Protein 3SYA (pdb70)

Structure (mmCIF, N/CA/C/O backbone):
data_3SYA
#
_entry.id   3SYA
#
_cell.length_a   85.851
_cell.length_b   85.851
_cell.length_c   177.862
_cell.angle_alpha   90.000
_cell.angle_beta   90.000
_cell.angle_gamma   90.000
#
_symmetry.space_group_name_H-M   'P 4 21 2'
#
loop_
_entity.id
_entity.type
_entity.pdbx_description
1 polymer 'G protein-activated inward rectifier potassium channel 2'
2 non-polymer 'SODIUM ION'
3 non-polymer '[(2R)-2-octanoyloxy-3-[oxidanyl-[(1R,2R,3S,4R,5R,6S)-2,3,6-tris(oxidanyl)-4,5-diphosphonooxy-cyclohexyl]oxy-phosphoryl]oxy-propyl] octanoate'
4 non-polymer 'POTASSIUM ION'
#
loop_
_atom_site.group_PDB
_atom_site.id
_atom_site.type_symbol
_atom_site.label_atom_id
_atom_site.label_alt_id
_atom_site.label_comp_id
_atom_site.label_asym_id
_atom_site.label_entity_id
_atom_site.label_seq_id
_atom_site.pdbx_PDB_ins_code
_atom_site.Cartn_x
_atom_site.Cartn_y
_atom_site.Cartn_z
_atom_site.occupancy
_atom_site.B_iso_or_equiv
_atom_site.auth_seq_id
_atom_site.auth_comp_id
_atom_site.auth_asym_id
_atom_site.auth_atom_id
_atom_site.pdbx_PDB_model_num
ATOM 1 N N . ILE A 1 6 ? 28.941 -21.217 -22.259 1.00 90.95 55 ILE A N 1
ATOM 2 C CA . ILE A 1 6 ? 28.131 -22.368 -22.791 1.00 89.19 55 ILE A CA 1
ATOM 3 C C . ILE A 1 6 ? 26.875 -21.935 -23.583 1.00 87.22 55 ILE A C 1
ATOM 4 O O . ILE A 1 6 ? 25.998 -21.199 -23.085 1.00 85.96 55 ILE A O 1
ATOM 6 N N . GLN A 1 7 ? 26.800 -22.416 -24.820 1.00 86.76 56 GLN A N 1
ATOM 7 C CA . GLN A 1 7 ? 25.709 -22.062 -25.700 1.00 84.58 56 GLN A CA 1
ATOM 8 C C . GLN A 1 7 ? 24.563 -23.038 -25.538 1.00 80.10 56 GLN A C 1
ATOM 9 O O . GLN A 1 7 ? 24.764 -24.175 -25.097 1.00 79.40 56 GLN A O 1
ATOM 15 N N . ARG A 1 8 ? 23.371 -22.577 -25.916 1.00 76.49 57 ARG A N 1
ATOM 16 C CA . ARG A 1 8 ? 22.136 -23.346 -25.807 1.00 71.74 57 ARG A CA 1
ATOM 17 C C . ARG A 1 8 ? 22.110 -24.633 -26.635 1.00 70.80 57 ARG A C 1
ATOM 18 O O . ARG A 1 8 ? 22.698 -24.719 -27.717 1.00 72.63 57 ARG A O 1
ATOM 26 N N . TYR A 1 9 ? 21.432 -25.631 -26.089 1.00 67.55 58 TYR A N 1
ATOM 27 C CA . TYR A 1 9 ? 21.281 -26.922 -26.717 1.00 66.24 58 TYR A CA 1
ATOM 28 C C . TYR A 1 9 ? 20.283 -26.867 -27.862 1.00 65.34 58 TYR A C 1
ATOM 29 O O . TYR A 1 9 ? 20.431 -27.585 -28.849 1.00 66.00 58 TYR A O 1
ATOM 38 N N . VAL A 1 10 ? 19.259 -26.025 -27.699 1.00 63.56 59 VAL A N 1
ATOM 39 C CA . VAL A 1 10 ? 18.180 -25.841 -28.676 1.00 62.47 59 VAL A CA 1
ATOM 40 C C . VAL A 1 10 ? 17.912 -24.352 -28.887 1.00 63.11 59 VAL A C 1
ATOM 41 O O . VAL A 1 10 ? 17.798 -23.587 -27.934 1.00 62.53 59 VAL A O 1
ATOM 45 N N . ARG A 1 11 ? 17.803 -23.948 -30.139 1.00 64.37 60 ARG A N 1
ATOM 46 C CA . ARG A 1 11 ? 17.504 -22.568 -30.465 1.00 65.80 60 ARG A CA 1
ATOM 47 C C . ARG A 1 11 ? 16.024 -22.255 -30.357 1.00 64.55 60 ARG A C 1
ATOM 48 O O . ARG A 1 11 ? 15.189 -23.153 -30.375 1.00 63.16 60 ARG A O 1
ATOM 56 N N . LYS A 1 12 ? 15.702 -20.969 -30.300 1.00 65.62 61 LYS A N 1
ATOM 57 C CA . LYS A 1 12 ? 14.330 -20.535 -30.078 1.00 64.95 61 LYS A CA 1
ATOM 58 C C . LYS A 1 12 ? 13.386 -20.990 -31.173 1.00 65.52 61 LYS A C 1
ATOM 59 O O . LYS A 1 12 ? 12.178 -21.050 -30.959 1.00 64.47 61 LYS A O 1
ATOM 65 N N . ASP A 1 13 ? 13.938 -21.327 -32.336 1.00 67.83 62 ASP A N 1
ATOM 66 C CA . ASP A 1 13 ? 13.126 -21.789 -33.463 1.00 68.79 62 ASP A CA 1
ATOM 67 C C . ASP A 1 13 ? 12.999 -23.295 -33.473 1.00 67.66 62 ASP A C 1
ATOM 68 O O . ASP A 1 13 ? 12.247 -23.837 -34.270 1.00 67.84 62 ASP A O 1
ATOM 73 N N . GLY A 1 14 ? 13.769 -23.965 -32.623 1.00 66.98 63 GLY A N 1
ATOM 74 C CA . GLY A 1 14 ? 13.646 -25.398 -32.473 1.00 66.56 63 GLY A CA 1
ATOM 75 C C . GLY A 1 14 ? 14.776 -26.265 -32.994 1.00 68.48 63 GLY A C 1
ATOM 76 O O . GLY A 1 14 ? 14.838 -27.454 -32.654 1.00 68.02 63 GLY A O 1
ATOM 77 N N . LYS A 1 15 ? 15.666 -25.708 -33.813 1.00 70.90 64 LYS A N 1
ATOM 78 C CA . LYS A 1 15 ? 16.796 -26.486 -34.311 1.00 73.13 64 LYS A CA 1
ATOM 79 C C . LYS A 1 15 ? 17.774 -26.722 -33.190 1.00 72.96 64 LYS A C 1
ATOM 80 O O . LYS A 1 15 ? 17.914 -25.880 -32.311 1.00 72.91 64 LYS A O 1
ATOM 86 N N . CYS A 1 16 ? 18.443 -27.870 -33.223 1.00 73.57 65 CYS A N 1
ATOM 87 C CA . CYS A 1 16 ? 19.373 -28.268 -32.171 1.00 73.41 65 CYS A CA 1
ATOM 88 C C . CYS A 1 16 ? 20.815 -28.013 -32.581 1.00 76.07 65 CYS A C 1
ATOM 89 O O . CYS A 1 16 ? 21.225 -28.351 -33.689 1.00 78.25 65 CYS A O 1
ATOM 92 N N . ASN A 1 17 ? 21.588 -27.415 -31.685 1.00 76.30 66 ASN A N 1
ATOM 93 C CA . ASN A 1 17 ? 22.982 -27.143 -31.959 1.00 78.67 66 ASN A CA 1
ATOM 94 C C . ASN A 1 17 ? 23.855 -28.357 -31.716 1.00 79.78 66 ASN A C 1
ATOM 95 O O . ASN A 1 17 ? 24.709 -28.348 -30.834 1.00 80.39 66 ASN A O 1
ATOM 100 N N . VAL A 1 18 ? 23.644 -29.403 -32.501 1.00 80.58 67 VAL A N 1
ATOM 101 C CA . VAL A 1 18 ? 24.399 -30.639 -32.323 1.00 82.50 67 VAL A CA 1
ATOM 102 C C . VAL A 1 18 ? 24.924 -31.189 -33.648 1.00 85.81 67 VAL A C 1
ATOM 103 O O . VAL A 1 18 ? 24.204 -31.265 -34.641 1.00 85.75 67 VAL A O 1
ATOM 107 N N . HIS A 1 19 ? 26.198 -31.556 -33.655 1.00 89.48 68 HIS A N 1
ATOM 108 C CA . HIS A 1 19 ? 26.783 -32.231 -34.804 1.00 93.46 68 HIS A CA 1
ATOM 109 C C . HIS A 1 19 ? 27.233 -33.652 -34.462 1.00 94.12 68 HIS A C 1
ATOM 110 O O . HIS A 1 19 ? 27.941 -33.873 -33.474 1.00 94.40 68 HIS A O 1
ATOM 117 N N . HIS A 1 20 ? 26.797 -34.604 -35.286 1.00 94.63 69 HIS A N 1
ATOM 118 C CA . HIS A 1 20 ? 27.195 -36.004 -35.175 1.00 95.96 69 HIS A CA 1
ATOM 119 C C . HIS A 1 20 ? 28.485 -36.249 -35.940 1.00 99.99 69 HIS A C 1
ATOM 120 O O . HIS A 1 20 ? 28.499 -36.204 -37.165 1.00 101.81 69 HIS A O 1
ATOM 127 N N . GLY A 1 21 ? 29.567 -36.499 -35.210 1.00 101.93 70 GLY A N 1
ATOM 128 C CA . GLY A 1 21 ? 30.876 -36.731 -35.819 1.00 106.54 70 GLY A CA 1
ATOM 129 C C . GLY A 1 21 ? 31.381 -38.150 -35.656 1.00 108.73 70 GLY A C 1
ATOM 130 O O . GLY A 1 21 ? 30.919 -38.888 -34.789 1.00 106.91 70 GLY A O 1
ATOM 131 N N . ASN A 1 22 ? 32.338 -38.524 -36.500 1.00 113.08 71 ASN A N 1
ATOM 132 C CA . ASN A 1 22 ? 32.976 -39.851 -36.464 1.00 116.18 71 ASN A CA 1
ATOM 133 C C . ASN A 1 22 ? 31.993 -41.033 -36.483 1.00 114.95 71 ASN A C 1
ATOM 134 O O . ASN A 1 22 ? 32.305 -42.116 -35.968 1.00 116.35 71 ASN A O 1
ATOM 139 N N . VAL A 1 23 ? 30.811 -40.812 -37.065 1.00 112.68 72 VAL A N 1
ATOM 140 C CA . VAL A 1 23 ? 29.883 -41.891 -37.401 1.00 112.10 72 VAL A CA 1
ATOM 141 C C . VAL A 1 23 ? 30.566 -42.800 -38.433 1.00 116.47 72 VAL A C 1
ATOM 142 O O . VAL A 1 23 ? 30.566 -42.507 -39.637 1.00 118.18 72 VAL A O 1
ATOM 146 N N . ARG A 1 24 ? 31.175 -43.885 -37.955 1.00 118.70 73 ARG A N 1
ATOM 147 C CA . ARG A 1 24 ? 31.995 -44.747 -38.814 1.00 123.06 73 ARG A CA 1
ATOM 148 C C . ARG A 1 24 ? 31.150 -45.696 -39.666 1.00 123.36 73 ARG A C 1
ATOM 149 O O . ARG A 1 24 ? 31.556 -46.070 -40.769 1.00 126.50 73 ARG A O 1
ATOM 151 N N . GLU A 1 25 ? 29.982 -46.080 -39.147 1.00 120.25 74 GLU A N 1
ATOM 152 C CA . GLU A 1 25 ? 29.037 -46.913 -39.894 1.00 120.20 74 GLU A CA 1
ATOM 153 C C . GLU A 1 25 ? 28.106 -46.048 -40.738 1.00 118.08 74 GLU A C 1
ATOM 154 O O . GLU A 1 25 ? 26.955 -45.791 -40.376 1.00 114.61 74 GLU A O 1
ATOM 160 N N . THR A 1 26 ? 28.648 -45.583 -41.861 1.00 120.50 75 THR A N 1
ATOM 161 C CA . THR A 1 26 ? 27.905 -44.806 -42.849 1.00 119.24 75 THR A CA 1
ATOM 162 C C . THR A 1 26 ? 27.219 -45.765 -43.811 1.00 120.20 75 THR A C 1
ATOM 163 O O . THR A 1 26 ? 26.362 -45.367 -44.606 1.00 119.22 75 THR A O 1
ATOM 167 N N . TYR A 1 27 ? 27.621 -47.034 -43.726 1.00 122.23 76 TYR A N 1
ATOM 168 C CA . TYR A 1 27 ? 26.938 -48.137 -44.387 1.00 122.92 76 TYR A CA 1
ATOM 169 C C . TYR A 1 27 ? 25.446 -48.119 -44.052 1.00 118.84 76 TYR A C 1
ATOM 170 O O . TYR A 1 27 ? 24.623 -48.602 -44.829 1.00 119.14 76 TYR A O 1
ATOM 172 N N . ARG A 1 28 ? 25.110 -47.530 -42.904 1.00 115.11 77 ARG A N 1
ATOM 173 C CA . ARG A 1 28 ? 23.747 -47.540 -42.378 1.00 111.20 77 ARG A CA 1
ATOM 174 C C . ARG A 1 28 ? 22.806 -46.594 -43.114 1.00 109.21 77 ARG A C 1
ATOM 175 O O . ARG A 1 28 ? 21.614 -46.889 -43.256 1.00 107.70 77 ARG A O 1
ATOM 183 N N . TYR A 1 29 ? 23.344 -45.462 -43.570 1.00 109.35 78 TYR A N 1
ATOM 184 C CA . TYR A 1 29 ? 22.564 -44.446 -44.285 1.00 107.70 78 TYR A CA 1
ATOM 185 C C . TYR A 1 29 ? 22.011 -44.950 -45.615 1.00 109.50 78 TYR A C 1
ATOM 186 O O . TYR A 1 29 ? 20.955 -44.501 -46.073 1.00 107.90 78 TYR A O 1
ATOM 195 N N . LEU A 1 30 ? 22.731 -45.884 -46.227 1.00 112.87 79 LEU A N 1
ATOM 196 C CA . LEU A 1 30 ? 22.252 -46.534 -47.436 1.00 115.02 79 LEU A CA 1
ATOM 197 C C . LEU A 1 30 ? 21.311 -47.704 -47.138 1.00 114.02 79 LEU A C 1
ATOM 198 O O . LEU A 1 30 ? 20.487 -48.050 -47.984 1.00 114.60 79 LEU A O 1
ATOM 203 N N . THR A 1 31 ? 21.422 -48.301 -45.946 1.00 112.80 80 THR A N 1
ATOM 204 C CA . THR A 1 31 ? 20.525 -49.403 -45.543 1.00 112.06 80 THR A CA 1
ATOM 205 C C . THR A 1 31 ? 19.063 -48.949 -45.416 1.00 108.64 80 THR A C 1
ATOM 206 O O . THR A 1 31 ? 18.149 -49.705 -45.757 1.00 108.91 80 THR A O 1
ATOM 210 N N . ASP A 1 32 ? 18.847 -47.732 -44.915 1.00 105.47 81 ASP A N 1
ATOM 211 C CA . ASP A 1 32 ? 17.594 -47.018 -45.183 1.00 103.03 81 ASP A CA 1
ATOM 212 C C . ASP A 1 32 ? 17.841 -45.792 -46.067 1.00 103.38 81 ASP A C 1
ATOM 213 O O . ASP A 1 32 ? 17.875 -44.649 -45.588 1.00 101.43 81 ASP A O 1
ATOM 218 N N . ILE A 1 33 ? 18.017 -46.049 -47.363 1.00 105.92 82 ILE A N 1
ATOM 219 C CA . ILE A 1 33 ? 18.215 -44.988 -48.340 1.00 106.58 82 ILE A CA 1
ATOM 220 C C . ILE A 1 33 ? 16.992 -44.067 -48.408 1.00 104.00 82 ILE A C 1
ATOM 221 O O . ILE A 1 33 ? 17.142 -42.843 -48.490 1.00 103.56 82 ILE A O 1
ATOM 226 N N . PHE A 1 34 ? 15.790 -44.649 -48.337 1.00 102.40 83 PHE A N 1
ATOM 227 C CA . PHE A 1 34 ? 14.561 -43.858 -48.387 1.00 99.58 83 PHE A CA 1
ATOM 228 C C . PHE A 1 34 ? 14.716 -42.674 -47.470 1.00 96.87 83 PHE A C 1
ATOM 229 O O . PHE A 1 34 ? 14.593 -41.529 -47.905 1.00 96.67 83 PHE A O 1
ATOM 237 N N . THR A 1 35 ? 15.048 -42.962 -46.215 1.00 95.09 84 THR A N 1
ATOM 238 C CA . THR A 1 35 ? 15.100 -41.933 -45.190 1.00 92.61 84 THR A CA 1
ATOM 239 C C . THR A 1 35 ? 16.143 -40.864 -45.498 1.00 93.50 84 THR A C 1
ATOM 240 O O . THR A 1 35 ? 15.839 -39.680 -45.375 1.00 92.05 84 THR A O 1
ATOM 244 N N . THR A 1 36 ? 17.341 -41.258 -45.931 1.00 96.14 85 THR A N 1
ATOM 245 C CA . THR A 1 36 ? 18.347 -40.248 -46.314 1.00 97.95 85 THR A CA 1
ATOM 246 C C . THR A 1 36 ? 17.867 -39.361 -47.453 1.00 99.03 85 THR A C 1
ATOM 247 O O . THR A 1 36 ? 18.112 -38.164 -47.438 1.00 98.91 85 THR A O 1
ATOM 251 N N . LEU A 1 37 ? 17.177 -39.949 -48.428 1.00 100.47 86 LEU A N 1
ATOM 252 C CA . LEU A 1 37 ? 16.670 -39.198 -49.575 1.00 102.12 86 LEU A CA 1
ATOM 253 C C . LEU A 1 37 ? 15.676 -38.114 -49.185 1.00 99.68 86 LEU A C 1
ATOM 254 O O . LEU A 1 37 ? 15.871 -36.952 -49.516 1.00 100.45 86 LEU A O 1
ATOM 259 N N . VAL A 1 38 ? 14.611 -38.495 -48.485 1.00 97.25 87 VAL A N 1
ATOM 260 C CA . VAL A 1 38 ? 13.559 -37.545 -48.107 1.00 95.18 87 VAL A CA 1
ATOM 261 C C . VAL A 1 38 ? 14.035 -36.519 -47.081 1.00 93.72 87 VAL A C 1
ATOM 262 O O . VAL A 1 38 ? 13.418 -35.466 -46.926 1.00 92.68 87 VAL A O 1
ATOM 266 N N . ASP A 1 39 ? 15.122 -36.843 -46.379 1.00 94.14 88 ASP A N 1
ATOM 267 C CA . ASP A 1 39 ? 15.754 -35.922 -45.425 1.00 93.12 88 ASP A CA 1
ATOM 268 C C . ASP A 1 39 ? 16.579 -34.857 -46.133 1.00 95.47 88 ASP A C 1
ATOM 269 O O . ASP A 1 39 ? 16.803 -33.782 -4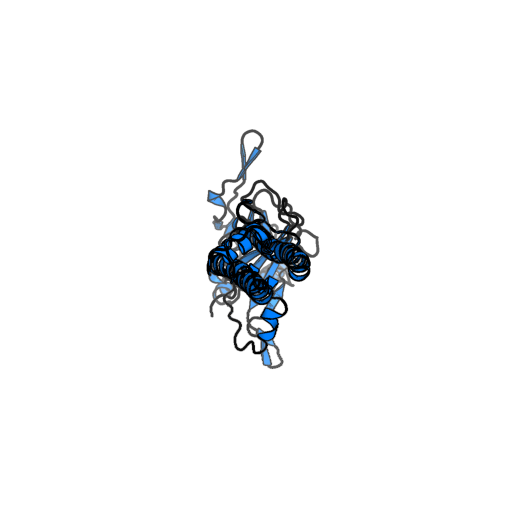5.572 1.00 94.81 88 ASP A O 1
ATOM 274 N N . LEU A 1 40 ? 17.028 -35.169 -47.354 1.00 98.51 89 LEU A N 1
ATOM 275 C CA . LEU A 1 40 ? 17.869 -34.275 -48.154 1.00 101.15 89 LEU A CA 1
ATOM 276 C C . LEU A 1 40 ? 17.160 -32.989 -48.533 1.00 101.21 89 LEU A C 1
ATOM 277 O O . LEU A 1 40 ? 15.941 -32.894 -48.478 1.00 99.27 89 LEU A O 1
ATOM 282 N N . LYS A 1 41 ? 17.948 -31.996 -48.916 1.00 103.86 90 LYS A N 1
ATOM 283 C CA . LYS A 1 41 ? 17.423 -30.752 -49.457 1.00 105.13 90 LYS A CA 1
ATOM 284 C C . LYS A 1 41 ? 16.836 -30.985 -50.862 1.00 107.65 90 LYS A C 1
ATOM 285 O O . LYS A 1 41 ? 17.366 -31.796 -51.630 1.00 109.97 90 LYS A O 1
ATOM 287 N N . TRP A 1 42 ? 15.751 -30.272 -51.184 1.00 107.37 91 TRP A N 1
ATOM 288 C CA . TRP A 1 42 ? 15.082 -30.357 -52.495 1.00 109.78 91 TRP A CA 1
ATOM 289 C C . TRP A 1 42 ? 16.030 -30.338 -53.685 1.00 114.27 91 TRP A C 1
ATOM 290 O O . TRP A 1 42 ? 15.801 -31.049 -54.669 1.00 116.40 91 TRP A O 1
ATOM 301 N N . ARG A 1 43 ? 17.084 -29.524 -53.593 1.00 116.09 92 ARG A N 1
ATOM 302 C CA . ARG A 1 43 ? 18.099 -29.436 -54.652 1.00 120.69 92 ARG A CA 1
ATOM 303 C C . ARG A 1 43 ? 18.674 -30.818 -54.953 1.00 121.90 92 ARG A C 1
ATOM 304 O O . ARG A 1 43 ? 18.794 -31.211 -56.121 1.00 125.06 92 ARG A O 1
ATOM 306 N N . PHE A 1 44 ? 18.997 -31.549 -53.884 1.00 119.42 93 PHE A N 1
ATOM 307 C CA . PHE A 1 44 ? 19.509 -32.916 -53.973 1.00 120.22 93 PHE A CA 1
ATOM 308 C C . PHE A 1 44 ? 18.450 -33.918 -54.464 1.00 119.65 93 PHE A C 1
ATOM 309 O O . PHE A 1 44 ? 18.779 -34.858 -55.197 1.00 122.21 93 PHE A O 1
ATOM 311 N N . ASN A 1 45 ? 17.190 -33.720 -54.077 1.00 116.54 94 ASN A N 1
ATOM 312 C CA . ASN A 1 45 ? 16.113 -34.568 -54.587 1.00 116.34 94 ASN A CA 1
ATOM 313 C C . ASN A 1 45 ? 15.831 -34.314 -56.069 1.00 120.03 94 ASN A C 1
ATOM 314 O O . ASN A 1 45 ? 15.768 -35.262 -56.866 1.00 122.29 94 ASN A O 1
ATOM 319 N N . LEU A 1 46 ? 15.687 -33.039 -56.437 1.00 120.80 95 LEU A N 1
ATOM 320 C CA . LEU A 1 46 ? 15.452 -32.657 -57.827 1.00 124.21 95 LEU A CA 1
ATOM 321 C C . LEU A 1 46 ? 16.584 -33.110 -58.739 1.00 128.17 95 LEU A C 1
ATOM 322 O O . LEU A 1 46 ? 16.359 -33.397 -59.914 1.00 131.37 95 LEU A O 1
ATOM 327 N N . LEU A 1 47 ? 17.799 -33.167 -58.195 1.00 128.10 96 LEU A N 1
ATOM 328 C CA . LEU A 1 47 ? 18.954 -33.658 -58.944 1.00 131.82 96 LEU A CA 1
ATOM 329 C C . LEU A 1 47 ? 18.848 -35.163 -59.141 1.00 131.76 96 LEU A C 1
ATOM 330 O O . LEU A 1 47 ? 18.781 -35.645 -60.272 1.00 134.82 96 LEU A O 1
ATOM 335 N N . ILE A 1 48 ? 18.814 -35.890 -58.027 1.00 128.20 97 ILE A N 1
ATOM 336 C CA . ILE A 1 48 ? 18.768 -37.347 -58.047 1.00 128.03 97 ILE A CA 1
ATOM 337 C C . ILE A 1 48 ? 17.632 -37.839 -58.951 1.00 128.79 97 ILE A C 1
ATOM 338 O O . ILE A 1 48 ? 17.873 -38.629 -59.869 1.00 131.93 97 ILE A O 1
ATOM 343 N N . PHE A 1 49 ? 16.420 -37.330 -58.722 1.00 126.07 98 PHE A N 1
ATOM 344 C CA . PHE A 1 49 ? 15.265 -37.650 -59.569 1.00 126.87 98 PHE A CA 1
ATOM 345 C C . PHE A 1 49 ? 15.597 -37.556 -61.069 1.00 131.73 98 PHE A C 1
ATOM 346 O O . PHE A 1 49 ? 15.314 -38.483 -61.832 1.00 133.66 98 PHE A O 1
ATOM 348 N N . VAL A 1 50 ? 16.224 -36.452 -61.472 1.00 133.87 99 VAL A N 1
ATOM 349 C CA . VAL A 1 50 ? 16.623 -36.247 -62.868 1.00 139.05 99 VAL A CA 1
ATOM 350 C C . VAL A 1 50 ? 17.667 -37.281 -63.315 1.00 142.25 99 VAL A C 1
ATOM 351 O O . VAL A 1 50 ? 17.587 -37.811 -64.429 1.00 145.73 99 VAL A O 1
ATOM 355 N N . MET A 1 51 ? 18.631 -37.567 -62.440 1.00 141.32 100 MET A N 1
ATOM 356 C CA . MET A 1 51 ? 19.703 -38.517 -62.743 1.00 144.51 100 MET A CA 1
ATOM 357 C C . MET A 1 51 ? 19.143 -39.920 -62.895 1.00 144.12 100 MET A C 1
ATOM 358 O O . MET A 1 51 ? 19.433 -40.604 -63.876 1.00 148.09 100 MET A O 1
ATOM 363 N N . VAL A 1 52 ? 18.329 -40.329 -61.924 1.00 139.52 101 VAL A N 1
ATOM 364 C CA . VAL A 1 52 ? 17.740 -41.667 -61.890 1.00 138.67 101 VAL A CA 1
ATOM 365 C C . VAL A 1 52 ? 16.912 -41.936 -63.146 1.00 141.17 101 VAL A C 1
ATOM 366 O O . VAL A 1 52 ? 16.994 -43.016 -63.738 1.00 143.59 101 VAL A O 1
ATOM 370 N N . TYR A 1 53 ? 16.134 -40.941 -63.554 1.00 140.62 102 TYR A N 1
ATOM 371 C CA . TYR A 1 53 ? 15.360 -41.045 -64.776 1.00 143.29 102 TYR A CA 1
ATOM 372 C C . TYR A 1 53 ? 16.231 -41.178 -66.016 1.00 148.52 102 TYR A C 1
ATOM 373 O O . TYR A 1 53 ? 15.970 -42.032 -66.863 1.00 151.41 102 TYR A O 1
ATOM 382 N N . THR A 1 54 ? 17.270 -40.351 -66.111 1.00 150.01 103 THR A N 1
ATOM 383 C CA . THR A 1 54 ? 18.157 -40.366 -67.281 1.00 155.38 103 THR A CA 1
ATOM 384 C C . THR A 1 54 ? 18.941 -41.667 -67.432 1.00 157.53 103 THR A C 1
ATOM 385 O O . THR A 1 54 ? 19.106 -42.155 -68.547 1.00 161.80 103 THR A O 1
ATOM 389 N N . VAL A 1 55 ? 19.405 -42.226 -66.314 1.00 154.71 104 VAL A N 1
ATOM 390 C CA . VAL A 1 55 ? 20.177 -43.476 -66.341 1.00 156.88 104 VAL A CA 1
ATOM 391 C C . VAL A 1 55 ? 19.324 -44.689 -66.703 1.00 157.15 104 VAL A C 1
ATOM 392 O O . VAL A 1 55 ? 19.821 -45.634 -67.313 1.00 160.90 104 VAL A O 1
ATOM 396 N N . THR A 1 56 ? 18.046 -44.660 -66.332 1.00 153.45 105 THR A N 1
ATOM 397 C CA . THR A 1 56 ? 17.128 -45.743 -66.683 1.00 153.73 105 THR A CA 1
ATOM 398 C C . THR A 1 56 ? 16.823 -45.725 -68.174 1.00 158.18 105 THR A C 1
ATOM 399 O O . THR A 1 56 ? 16.779 -46.778 -68.814 1.00 161.21 105 THR A O 1
ATOM 403 N N . TRP A 1 57 ? 16.632 -44.530 -68.728 1.00 158.82 106 TRP A N 1
ATOM 404 C CA . TRP A 1 57 ? 16.421 -44.393 -70.167 1.00 163.41 106 TRP A CA 1
ATOM 405 C C . TRP A 1 57 ? 17.648 -44.817 -70.966 1.00 168.36 106 TRP A C 1
ATOM 406 O O . TRP A 1 57 ? 17.514 -45.438 -72.019 1.00 172.46 106 TRP A O 1
ATOM 417 N N . LEU A 1 58 ? 18.835 -44.484 -70.457 1.00 168.13 107 LEU A N 1
ATOM 418 C CA . LEU A 1 58 ? 20.099 -44.889 -71.078 1.00 172.72 107 LEU A CA 1
ATOM 419 C C . LEU A 1 58 ? 20.296 -46.400 -70.983 1.00 173.65 107 LEU A C 1
ATOM 420 O O . LEU A 1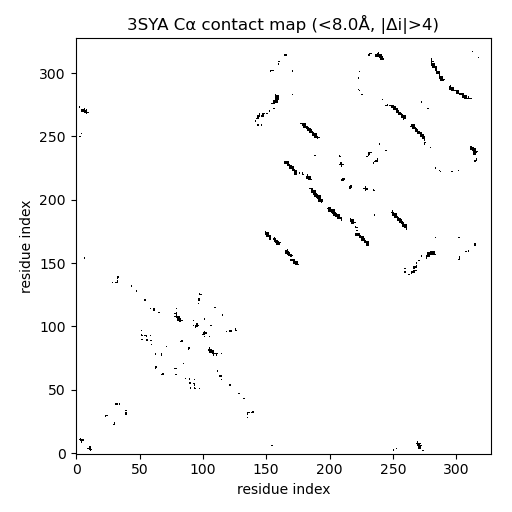 58 ? 20.434 -47.080 -72.004 1.00 178.12 107 LEU A O 1
ATOM 425 N N . PHE A 1 59 ? 20.291 -46.911 -69.749 1.00 169.34 108 PHE A N 1
ATOM 426 C CA . PHE A 1 59 ? 20.526 -48.330 -69.458 1.00 169.82 108 PHE A CA 1
ATOM 427 C C . PHE A 1 59 ? 19.571 -49.251 -70.219 1.00 171.09 108 PHE A C 1
ATOM 428 O O . PHE A 1 59 ? 19.914 -50.389 -70.525 1.00 173.92 108 PHE A O 1
ATOM 436 N N . PHE A 1 60 ? 18.380 -48.750 -70.526 1.00 168.98 109 PHE A N 1
ATOM 437 C CA . PHE A 1 60 ? 17.449 -49.477 -71.368 1.00 170.61 109 PHE A CA 1
ATOM 438 C C . PHE A 1 60 ? 17.610 -49.119 -72.834 1.00 175.69 109 PHE A C 1
ATOM 439 O O . PHE A 1 60 ? 17.385 -49.956 -73.698 1.00 179.34 109 PHE A O 1
ATOM 447 N N . GLY A 1 61 ? 18.009 -47.879 -73.106 1.00 176.12 110 GLY A N 1
ATOM 448 C CA . GLY A 1 61 ? 18.248 -47.414 -74.474 1.00 181.33 110 GLY A CA 1
ATOM 449 C C . GLY A 1 61 ? 19.392 -48.137 -75.170 1.00 186.83 110 GLY A C 1
ATOM 450 O O . GLY A 1 61 ? 19.369 -48.332 -76.394 1.00 191.80 110 GLY A O 1
ATOM 451 N N . MET A 1 62 ? 20.397 -48.533 -74.389 1.00 186.01 111 MET A N 1
ATOM 452 C CA . MET A 1 62 ? 21.515 -49.315 -74.910 1.00 190.88 111 MET A CA 1
ATOM 453 C C . MET A 1 62 ? 21.133 -50.787 -75.079 1.00 192.12 111 MET A C 1
ATOM 454 O O . MET A 1 62 ? 21.541 -51.421 -76.049 1.00 197.46 111 MET A O 1
ATOM 459 N N . ILE A 1 63 ? 20.347 -51.317 -74.138 1.00 187.30 112 ILE A N 1
ATOM 460 C CA . ILE A 1 63 ? 19.816 -52.680 -74.233 1.00 188.13 112 ILE A CA 1
ATOM 461 C C . ILE A 1 63 ? 18.892 -52.792 -75.447 1.00 191.07 112 ILE A C 1
ATOM 462 O O . ILE A 1 63 ? 18.907 -53.803 -76.144 1.00 195.12 112 ILE A O 1
ATOM 467 N N . TRP A 1 64 ? 18.104 -51.746 -75.702 1.00 189.30 113 TRP A N 1
ATOM 468 C CA . TRP A 1 64 ? 17.281 -51.676 -76.910 1.00 192.54 113 TRP A CA 1
ATOM 469 C C . TRP A 1 64 ? 18.135 -51.578 -78.165 1.00 199.27 113 TRP A C 1
ATOM 470 O O . TRP A 1 64 ? 17.710 -52.007 -79.239 1.00 203.51 113 TRP A O 1
ATOM 481 N N . TRP A 1 65 ? 19.328 -51.003 -78.033 1.00 200.59 114 TRP A N 1
ATOM 482 C CA . TRP A 1 65 ? 20.248 -50.871 -79.166 1.00 207.21 114 TRP A CA 1
ATOM 483 C C . TRP A 1 65 ? 21.093 -52.140 -79.375 1.00 211.32 114 TRP A C 1
ATOM 484 O O . TRP A 1 65 ? 21.399 -52.512 -80.513 1.00 217.16 114 TRP A O 1
ATOM 495 N N . LEU A 1 66 ? 21.445 -52.794 -78.267 1.00 208.31 115 LEU A N 1
ATOM 496 C CA . LEU A 1 66 ? 22.226 -54.036 -78.269 1.00 211.64 115 LEU A CA 1
ATOM 497 C C . LEU A 1 66 ? 21.453 -55.186 -78.920 1.00 214.08 115 LEU A C 1
ATOM 498 O O . LEU A 1 66 ? 21.982 -55.875 -79.792 1.00 219.87 115 LEU A O 1
ATOM 503 N N . ILE A 1 67 ? 20.205 -55.379 -78.491 1.00 209.83 116 ILE A N 1
ATOM 504 C CA . ILE A 1 67 ? 19.312 -56.382 -79.078 1.00 211.80 116 ILE A CA 1
ATOM 505 C C . ILE A 1 67 ? 19.034 -56.036 -80.536 1.00 216.78 116 ILE A C 1
ATOM 506 O O . ILE A 1 67 ? 18.982 -56.924 -81.389 1.00 221.71 116 ILE A O 1
ATOM 511 N N . ALA A 1 68 ? 18.872 -54.744 -80.814 1.00 215.83 117 ALA A N 1
ATOM 512 C CA . ALA A 1 68 ? 18.716 -54.248 -82.182 1.00 220.82 117 ALA A CA 1
ATOM 513 C C . ALA A 1 68 ? 19.944 -54.544 -83.044 1.00 227.58 117 ALA A C 1
ATOM 514 O O . ALA A 1 68 ? 19.827 -54.731 -84.258 1.00 232.96 117 ALA A O 1
ATOM 516 N N . TYR A 1 69 ? 21.112 -54.585 -82.405 1.00 227.47 118 TYR A N 1
ATOM 517 C CA . TYR A 1 69 ? 22.373 -54.880 -83.087 1.00 233.88 118 TYR A CA 1
ATOM 518 C C . TYR A 1 69 ? 22.608 -56.389 -83.244 1.00 237.23 118 TYR A C 1
ATOM 519 O O . TYR A 1 69 ? 23.074 -56.843 -84.293 1.00 243.64 118 TYR A O 1
ATOM 528 N N . ILE A 1 70 ? 22.271 -57.151 -82.201 1.00 233.01 119 ILE A N 1
ATOM 529 C CA . ILE A 1 70 ? 22.423 -58.613 -82.192 1.00 235.64 119 ILE A CA 1
ATOM 530 C C . ILE A 1 70 ? 21.471 -59.304 -83.183 1.00 238.87 119 ILE A C 1
ATOM 531 O O . ILE A 1 70 ? 21.863 -60.258 -83.864 1.00 244.44 119 ILE A O 1
ATOM 536 N N . ARG A 1 71 ? 20.237 -58.806 -83.272 1.00 235.62 120 ARG A N 1
ATOM 537 C CA . ARG A 1 71 ? 19.240 -59.342 -84.204 1.00 238.45 120 ARG A CA 1
ATOM 538 C C . ARG A 1 71 ? 19.588 -59.059 -85.671 1.00 245.34 120 ARG A C 1
ATOM 539 O O . ARG A 1 71 ? 19.208 -59.823 -86.564 1.00 249.84 120 ARG A O 1
ATOM 541 N N . GLY A 1 72 ? 20.314 -57.968 -85.910 1.00 246.34 121 GLY A N 1
ATOM 542 C CA . GLY A 1 72 ? 20.729 -57.583 -87.260 1.00 252.97 121 GLY A CA 1
ATOM 543 C C . GLY A 1 72 ? 19.762 -56.621 -87.925 1.00 252.55 121 GLY A C 1
ATOM 544 O O . GLY A 1 72 ? 19.538 -56.690 -89.136 1.00 257.87 121 GLY A O 1
ATOM 545 N N . ASP A 1 73 ? 19.188 -55.726 -87.123 1.00 246.40 122 ASP A N 1
ATOM 546 C CA . ASP A 1 73 ? 18.223 -54.739 -87.606 1.00 245.42 122 ASP A CA 1
ATOM 547 C C . ASP A 1 73 ? 18.929 -53.510 -88.174 1.00 248.23 122 ASP A C 1
ATOM 548 O O . ASP A 1 73 ? 18.441 -52.890 -89.122 1.00 251.11 122 ASP A O 1
ATOM 553 N N . MET A 1 74 ? 20.078 -53.172 -87.588 1.00 247.61 123 MET A N 1
ATOM 554 C CA . MET A 1 74 ? 20.886 -52.029 -88.019 1.00 250.38 123 MET A CA 1
ATOM 555 C C . MET A 1 74 ? 21.334 -52.154 -89.479 1.00 258.64 123 MET A C 1
ATOM 556 O O . MET A 1 74 ? 21.225 -51.195 -90.246 1.00 261.23 123 MET A O 1
ATOM 561 N N . ASP A 1 75 ? 21.819 -53.344 -89.844 1.00 262.85 124 ASP A N 1
ATOM 562 C CA . ASP A 1 75 ? 22.417 -53.618 -91.160 1.00 271.21 124 ASP A CA 1
ATOM 563 C C . ASP A 1 75 ? 21.569 -53.121 -92.336 1.00 274.66 124 ASP A C 1
ATOM 564 O O . ASP A 1 75 ? 22.032 -52.309 -93.139 1.00 279.09 124 ASP A O 1
ATOM 566 N N . HIS A 1 76 ? 20.336 -53.615 -92.429 1.00 272.89 125 HIS A N 1
ATOM 567 C CA . HIS A 1 76 ? 19.372 -53.139 -93.420 1.00 275.40 125 HIS A CA 1
ATOM 568 C C . HIS A 1 76 ? 18.333 -52.250 -92.737 1.00 268.86 125 HIS A C 1
ATOM 569 O O . HIS A 1 76 ? 17.647 -52.689 -91.810 1.00 263.19 125 HIS A O 1
ATOM 571 N N . ILE A 1 77 ? 18.231 -51.000 -93.183 1.00 269.90 126 ILE A N 1
ATOM 572 C CA . ILE A 1 77 ? 17.259 -50.064 -92.613 1.00 264.20 126 ILE A CA 1
ATOM 573 C C . ILE A 1 77 ? 16.152 -49.701 -93.613 1.00 266.94 126 ILE A C 1
ATOM 574 O O . ILE A 1 77 ? 15.240 -48.936 -93.285 1.00 263.06 126 ILE A O 1
ATOM 576 N N . GLU A 1 78 ? 16.230 -50.264 -94.819 1.00 273.71 127 GLU A N 1
ATOM 577 C CA . GLU A 1 78 ? 15.203 -50.054 -95.839 1.00 277.02 127 GLU A CA 1
ATOM 578 C C . GLU A 1 78 ? 15.000 -51.284 -96.736 1.00 282.40 127 GLU A C 1
ATOM 579 O O . GLU A 1 78 ? 15.463 -51.319 -97.879 1.00 289.44 127 GLU A O 1
ATOM 581 N N . ASP A 1 79 ? 14.310 -52.291 -96.203 1.00 279.17 128 ASP A N 1
ATOM 582 C CA . ASP A 1 79 ? 13.918 -53.472 -96.981 1.00 283.77 128 ASP A CA 1
ATOM 583 C C . ASP A 1 79 ? 12.503 -53.918 -96.611 1.00 279.81 128 ASP A C 1
ATOM 584 O O . ASP A 1 79 ? 12.106 -53.838 -95.442 1.00 272.83 128 ASP A O 1
ATOM 586 N N . PRO A 1 80 ? 11.743 -54.391 -97.614 1.00 284.41 129 PRO A N 1
ATOM 587 C CA . PRO A 1 80 ? 10.334 -54.778 -97.533 1.00 282.19 129 PRO A CA 1
ATOM 588 C C . PRO A 1 80 ? 10.085 -56.003 -96.647 1.00 278.49 129 PRO A C 1
ATOM 589 O O . PRO A 1 80 ? 9.259 -55.942 -95.731 1.00 272.39 129 PRO A O 1
ATOM 591 N N . SER A 1 81 ? 10.808 -57.090 -96.918 1.00 282.34 130 SER A N 1
ATOM 592 C CA . SER A 1 81 ? 10.586 -58.380 -96.259 1.00 280.25 130 SER A CA 1
ATOM 593 C C . SER A 1 81 ? 10.779 -58.370 -94.735 1.00 272.70 130 SER A C 1
ATOM 594 O O . SER A 1 81 ? 9.871 -58.749 -93.992 1.00 268.10 130 SER A O 1
ATOM 596 N N . TRP A 1 82 ? 11.954 -57.935 -94.281 1.00 271.73 131 TRP A N 1
ATOM 597 C CA . TRP A 1 82 ? 12.299 -57.960 -92.858 1.00 265.20 131 TRP A CA 1
ATOM 598 C C . TRP A 1 82 ? 11.852 -56.702 -92.135 1.00 259.31 131 TRP A C 1
ATOM 599 O O . TRP A 1 82 ? 12.053 -55.588 -92.618 1.00 260.64 131 TRP A O 1
ATOM 601 N N . THR A 1 83 ? 11.239 -56.902 -90.972 1.00 253.15 132 THR A N 1
ATOM 602 C CA . THR A 1 83 ? 10.853 -55.811 -90.088 1.00 247.13 132 THR A CA 1
ATOM 603 C C . THR A 1 83 ? 11.688 -55.876 -88.808 1.00 242.58 132 THR A C 1
ATOM 604 O O . THR A 1 83 ? 11.845 -56.956 -88.229 1.00 241.43 132 THR A O 1
ATOM 606 N N . PRO A 1 84 ? 12.237 -54.722 -88.369 1.00 240.23 133 PRO A N 1
ATOM 607 C CA . PRO A 1 84 ? 13.027 -54.649 -87.132 1.00 235.90 133 PRO A CA 1
ATOM 608 C C . PRO A 1 84 ? 12.162 -54.850 -85.884 1.00 229.36 133 PRO A C 1
ATOM 609 O O . PRO A 1 84 ? 10.935 -54.888 -85.996 1.00 228.15 133 PRO A O 1
ATOM 613 N N . CYS A 1 85 ? 12.788 -54.986 -84.713 1.00 225.59 134 CYS A N 1
ATOM 614 C CA . CYS A 1 85 ? 12.037 -55.039 -83.448 1.00 219.39 134 CYS A CA 1
ATOM 615 C C . CYS A 1 85 ? 11.265 -53.740 -83.236 1.00 215.48 134 CYS A C 1
ATOM 616 O O . CYS A 1 85 ? 10.162 -53.752 -82.695 1.00 211.68 134 CYS A O 1
ATOM 619 N N . VAL A 1 86 ? 11.855 -52.627 -83.671 1.00 216.78 135 VAL A N 1
ATOM 620 C CA . VAL A 1 86 ? 11.215 -51.318 -83.600 1.00 214.02 135 VAL A CA 1
ATOM 621 C C . VAL A 1 86 ? 11.381 -50.574 -84.922 1.00 219.29 135 VAL A C 1
ATOM 622 O O . VAL A 1 86 ? 12.505 -50.375 -85.392 1.00 222.88 135 VAL A O 1
ATOM 626 N N . THR A 1 87 ? 10.258 -50.170 -85.515 1.00 219.90 136 THR A N 1
ATOM 627 C CA . THR A 1 87 ? 10.276 -49.359 -86.732 1.00 224.73 136 THR A CA 1
ATOM 628 C C . THR A 1 87 ? 10.857 -47.985 -86.410 1.00 222.98 136 THR A C 1
ATOM 629 O O . THR A 1 87 ? 10.621 -47.440 -85.327 1.00 217.33 136 THR A O 1
ATOM 633 N N . ASN A 1 88 ? 11.622 -47.447 -87.357 1.00 228.01 137 ASN A N 1
ATOM 634 C CA . ASN A 1 88 ? 12.284 -46.148 -87.218 1.00 227.49 137 ASN A CA 1
ATOM 635 C C . ASN A 1 88 ? 13.238 -46.053 -86.019 1.00 223.23 137 ASN A C 1
ATOM 636 O O . ASN A 1 88 ? 12.905 -45.502 -84.962 1.00 217.52 137 ASN A O 1
ATOM 641 N N . LEU A 1 89 ? 14.419 -46.634 -86.207 1.00 226.27 138 LEU A N 1
ATOM 642 C CA . LEU A 1 89 ? 15.551 -46.466 -85.304 1.00 223.83 138 LEU A CA 1
ATOM 643 C C . LEU A 1 89 ? 16.777 -46.099 -86.142 1.00 229.79 138 LEU A C 1
ATOM 644 O O . LEU A 1 89 ? 17.611 -46.953 -86.456 1.00 233.36 138 LEU A O 1
ATOM 649 N N . ASN A 1 90 ? 16.873 -44.820 -86.502 1.00 231.07 139 ASN A N 1
ATOM 650 C CA . ASN A 1 90 ? 17.855 -44.350 -87.486 1.00 237.39 139 ASN A CA 1
ATOM 651 C C . ASN A 1 90 ? 19.310 -44.250 -87.011 1.00 237.92 139 ASN A C 1
ATOM 652 O O . ASN A 1 90 ? 20.221 -44.130 -87.837 1.00 243.81 139 ASN A O 1
ATOM 657 N N . GLY A 1 91 ? 19.530 -44.294 -85.697 1.00 231.96 140 GLY A N 1
ATOM 658 C CA . GLY A 1 91 ? 20.887 -44.183 -85.162 1.00 232.13 140 GLY A CA 1
ATOM 659 C C . GLY A 1 91 ? 21.033 -44.289 -83.657 1.00 225.33 140 GLY A C 1
ATOM 660 O O . GLY A 1 91 ? 20.203 -44.902 -82.982 1.00 220.69 140 GLY A O 1
ATOM 661 N N . PHE A 1 92 ? 22.098 -43.673 -83.144 1.00 224.99 141 PHE A N 1
ATOM 662 C CA . PHE A 1 92 ? 22.493 -43.778 -81.737 1.00 219.43 141 PHE A CA 1
ATOM 663 C C . PHE A 1 92 ? 21.517 -43.114 -80.758 1.00 212.60 141 PHE A C 1
ATOM 664 O O . PHE A 1 92 ? 21.521 -43.424 -79.561 1.00 207.53 141 PHE A O 1
ATOM 666 N N . VAL A 1 93 ? 20.681 -42.211 -81.267 1.00 212.70 142 VAL A N 1
ATOM 667 C CA . VAL A 1 93 ? 19.779 -41.423 -80.419 1.00 206.67 142 VAL A CA 1
ATOM 668 C C . VAL A 1 93 ? 18.324 -41.902 -80.503 1.00 204.07 142 VAL A C 1
ATOM 669 O O . VAL A 1 93 ? 17.595 -41.844 -79.514 1.00 198.33 142 VAL A O 1
ATOM 673 N N . SER A 1 94 ? 17.913 -42.383 -81.677 1.00 208.36 143 SER A N 1
ATOM 674 C CA . SER A 1 94 ? 16.540 -42.865 -81.895 1.00 206.70 143 SER A CA 1
ATOM 675 C C . SER A 1 94 ? 16.059 -43.879 -80.844 1.00 201.37 143 SER A C 1
ATOM 676 O O . SER A 1 94 ? 14.897 -43.844 -80.428 1.00 197.59 143 SER A O 1
ATOM 679 N N . ALA A 1 95 ? 16.960 -44.760 -80.409 1.00 201.19 144 ALA A N 1
ATOM 680 C CA . ALA A 1 95 ? 16.663 -45.744 -79.366 1.00 196.37 144 ALA A CA 1
ATOM 681 C C . ALA A 1 95 ? 16.353 -45.082 -78.031 1.00 189.64 144 ALA A C 1
ATOM 682 O O . ALA A 1 95 ? 15.610 -45.632 -77.221 1.00 185.46 144 ALA A O 1
ATOM 684 N N . PHE A 1 96 ? 16.929 -43.900 -77.819 1.00 188.93 145 PHE A N 1
ATOM 685 C CA . PHE A 1 96 ? 16.756 -43.130 -76.586 1.00 182.93 145 PHE A CA 1
ATOM 686 C C . PHE A 1 96 ? 15.345 -42.561 -76.484 1.00 179.91 145 PHE A C 1
ATOM 687 O O . PHE A 1 96 ? 14.751 -42.541 -75.400 1.00 174.51 145 PHE A O 1
ATOM 695 N N . LEU A 1 97 ? 14.820 -42.101 -77.621 1.00 183.51 146 LEU A N 1
ATOM 696 C CA . LEU A 1 97 ? 13.457 -41.586 -77.704 1.00 181.61 146 LEU A CA 1
ATOM 697 C C . LEU A 1 97 ? 12.445 -42.697 -77.469 1.00 179.56 146 LEU A C 1
ATOM 698 O O . LEU A 1 97 ? 11.484 -42.518 -76.716 1.00 175.26 146 LEU A O 1
ATOM 703 N N . PHE A 1 98 ? 12.679 -43.841 -78.108 1.00 182.92 147 PHE A N 1
ATOM 704 C CA . PHE A 1 98 ? 11.877 -45.036 -77.881 1.00 181.44 147 PHE A CA 1
ATOM 705 C C . PHE A 1 98 ? 11.919 -45.468 -76.406 1.00 175.97 147 PHE A C 1
ATOM 706 O O . PHE A 1 98 ? 10.884 -45.805 -75.821 1.00 172.58 147 PHE A O 1
ATOM 714 N N . SER A 1 99 ? 13.114 -45.435 -75.813 1.00 175.42 148 SER A N 1
ATOM 715 C CA . SER A 1 99 ? 13.312 -45.790 -74.406 1.00 170.61 148 SER A CA 1
ATOM 716 C C . SER A 1 99 ? 12.536 -44.860 -73.481 1.00 165.59 148 SER A C 1
ATOM 717 O O . SER A 1 99 ? 12.211 -45.225 -72.351 1.00 161.22 148 SER A O 1
ATOM 720 N N . ILE A 1 100 ? 12.246 -43.657 -73.969 1.00 166.62 149 ILE A N 1
ATOM 721 C CA . ILE A 1 100 ? 11.422 -42.702 -73.237 1.00 162.56 149 ILE A CA 1
ATOM 722 C C . ILE A 1 100 ? 9.935 -42.921 -73.544 1.00 162.04 149 ILE A C 1
ATOM 723 O O . ILE A 1 100 ? 9.114 -42.994 -72.625 1.00 157.85 149 ILE A O 1
ATOM 728 N N . GLU A 1 101 ? 9.608 -43.056 -74.829 1.00 166.54 150 GLU A N 1
ATOM 729 C CA . GLU A 1 101 ? 8.246 -43.343 -75.286 1.00 166.98 150 GLU 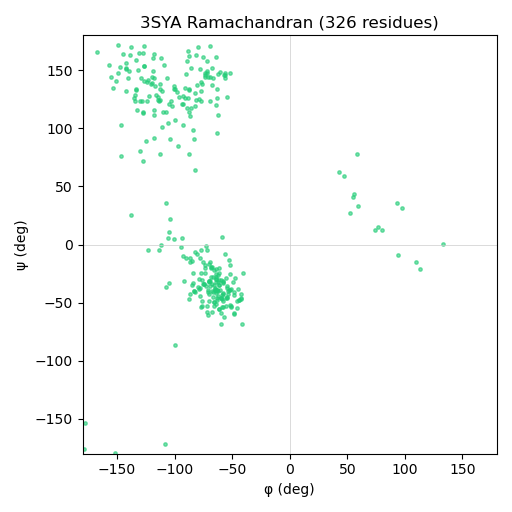A CA 1
ATOM 730 C C . GLU A 1 101 ? 7.611 -44.548 -74.585 1.00 163.97 150 GLU A C 1
ATOM 731 O O . GLU A 1 101 ? 6.396 -44.718 -74.608 1.00 163.03 150 GLU A O 1
ATOM 737 N N . THR A 1 102 ? 8.436 -45.376 -73.956 1.00 162.70 151 THR A N 1
ATOM 738 C CA . THR A 1 102 ? 7.964 -46.620 -73.362 1.00 160.75 151 THR A CA 1
ATOM 739 C C . THR A 1 102 ? 7.929 -46.597 -71.832 1.00 155.15 151 THR A C 1
ATOM 740 O O . THR A 1 102 ? 7.028 -47.175 -71.227 1.00 152.62 151 THR A O 1
ATOM 744 N N . GLU A 1 103 ? 8.907 -45.935 -71.218 1.00 153.51 152 GLU A N 1
ATOM 745 C CA . GLU A 1 103 ? 9.011 -45.878 -69.760 1.00 148.53 152 GLU A CA 1
ATOM 746 C C . GLU A 1 103 ? 8.094 -44.805 -69.162 1.00 144.89 152 GLU A C 1
ATOM 747 O O . GLU A 1 103 ? 7.473 -45.017 -68.115 1.00 140.92 152 GLU A O 1
ATOM 753 N N . THR A 1 104 ? 8.026 -43.655 -69.830 1.00 146.45 153 THR A N 1
ATOM 754 C CA . THR A 1 104 ? 7.042 -42.623 -69.511 1.00 143.94 153 THR A CA 1
ATOM 755 C C . THR A 1 104 ? 5.735 -42.985 -70.191 1.00 145.31 153 THR A C 1
ATOM 756 O O . THR A 1 104 ? 4.703 -42.347 -69.983 1.00 143.75 153 THR A O 1
ATOM 760 N N . THR A 1 105 ? 5.802 -44.028 -71.009 1.00 148.53 154 THR A N 1
ATOM 761 C CA . THR A 1 105 ? 4.652 -44.561 -71.714 1.00 150.38 154 THR A CA 1
ATOM 762 C C . THR A 1 105 ? 3.964 -43.457 -72.523 1.00 152.50 154 THR A C 1
ATOM 763 O O . THR A 1 105 ? 2.732 -43.367 -72.549 1.00 151.78 154 THR A O 1
ATOM 767 N N . ILE A 1 106 ? 4.760 -42.604 -73.165 1.00 155.33 155 ILE A N 1
ATOM 768 C CA . ILE A 1 106 ? 4.215 -41.608 -74.090 1.00 158.48 155 ILE A CA 1
ATOM 769 C C . ILE A 1 106 ? 3.987 -42.225 -75.480 1.00 164.07 155 ILE A C 1
ATOM 770 O O . ILE A 1 106 ? 2.964 -41.954 -76.115 1.00 165.76 155 ILE A O 1
ATOM 775 N N . GLY A 1 107 ? 4.922 -43.062 -75.925 1.00 166.99 156 GLY A N 1
ATOM 776 C CA . GLY A 1 107 ? 4.731 -43.951 -77.072 1.00 172.17 156 GLY A CA 1
ATOM 777 C C . GLY A 1 107 ? 4.136 -43.328 -78.313 1.00 177.02 156 GLY A C 1
ATOM 778 O O . GLY A 1 107 ? 3.087 -43.770 -78.795 1.00 178.62 156 GLY A O 1
ATOM 779 N N . TYR A 1 108 ? 4.811 -42.311 -78.842 1.00 179.78 157 TYR A N 1
ATOM 780 C CA . TYR A 1 108 ? 4.308 -41.549 -79.991 1.00 184.34 157 TYR A CA 1
ATOM 781 C C . TYR A 1 108 ? 3.902 -42.368 -81.218 1.00 189.64 157 TYR A C 1
ATOM 782 O O . TYR A 1 108 ? 3.223 -41.847 -82.097 1.00 192.95 157 TYR A O 1
ATOM 791 N N . GLY A 1 109 ? 4.274 -43.643 -81.264 1.00 190.71 158 GLY A N 1
ATOM 792 C CA . GLY A 1 109 ? 3.794 -44.530 -82.324 1.00 195.87 158 GLY A CA 1
ATOM 793 C C . GLY A 1 109 ? 4.421 -44.313 -83.693 1.00 202.65 158 GLY A C 1
ATOM 794 O O . GLY A 1 109 ? 3.929 -44.819 -84.708 1.00 206.92 158 GLY A O 1
ATOM 795 N N . TYR A 1 110 ? 5.497 -43.534 -83.718 1.00 203.84 159 TYR A N 1
ATOM 796 C CA . TYR A 1 110 ? 6.391 -43.485 -84.859 1.00 210.13 159 TYR A CA 1
ATOM 797 C C . TYR A 1 110 ? 7.375 -44.625 -84.628 1.00 210.74 159 TYR A C 1
ATOM 798 O O . TYR A 1 110 ? 7.702 -45.380 -85.543 1.00 215.51 159 TYR A O 1
ATOM 807 N N . ARG A 1 111 ? 7.819 -44.740 -83.375 1.00 206.18 160 ARG A N 1
ATOM 808 C CA . ARG A 1 111 ? 8.627 -45.857 -82.895 1.00 205.94 160 ARG A CA 1
ATOM 809 C C . ARG A 1 111 ? 7.693 -46.911 -82.308 1.00 202.97 160 ARG A C 1
ATOM 810 O O . ARG A 1 111 ? 7.188 -46.750 -81.190 1.00 197.53 160 ARG A O 1
ATOM 818 N N . VAL A 1 112 ? 7.466 -47.982 -83.067 1.00 206.84 161 VAL A N 1
ATOM 819 C CA . VAL A 1 112 ? 6.522 -49.034 -82.681 1.00 205.06 161 VAL A CA 1
ATOM 820 C C . VAL A 1 112 ? 7.204 -50.404 -82.644 1.00 206.72 161 VAL A C 1
ATOM 821 O O . VAL A 1 112 ? 8.009 -50.723 -83.529 1.00 211.77 161 VAL A O 1
ATOM 825 N N . ILE A 1 113 ? 6.866 -51.210 -81.635 1.00 202.74 162 ILE A N 1
ATOM 826 C CA . ILE A 1 113 ? 7.365 -52.588 -81.528 1.00 204.22 162 ILE A CA 1
ATOM 827 C C . ILE A 1 113 ? 6.709 -53.553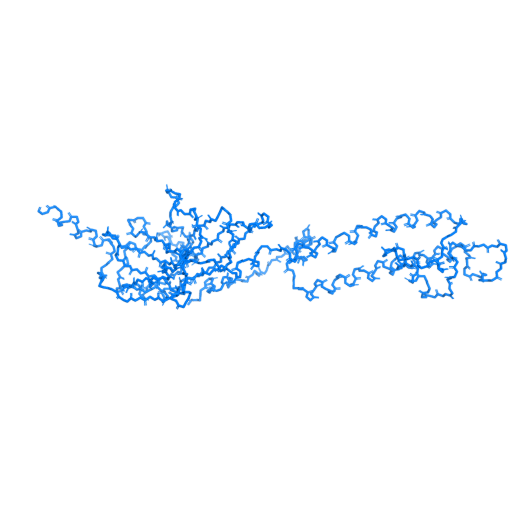 -82.544 1.00 208.97 162 ILE A C 1
ATOM 828 O O . ILE A 1 113 ? 5.545 -53.376 -82.914 1.00 209.32 162 ILE A O 1
ATOM 830 N N . THR A 1 114 ? 7.467 -54.557 -82.998 1.00 212.86 163 THR A N 1
ATOM 831 C CA . THR A 1 114 ? 6.943 -55.624 -83.876 1.00 217.36 163 THR A CA 1
ATOM 832 C C . THR A 1 114 ? 7.442 -57.033 -83.506 1.00 218.27 163 THR A C 1
ATOM 833 O O . THR A 1 114 ? 8.360 -57.191 -82.701 1.00 216.09 163 THR A O 1
ATOM 837 N N . ASP A 1 115 ? 6.845 -58.042 -84.136 1.00 221.90 164 ASP A N 1
ATOM 838 C CA . ASP A 1 115 ? 6.896 -59.438 -83.675 1.00 222.30 164 ASP A CA 1
ATOM 839 C C . ASP A 1 115 ? 8.232 -60.201 -83.789 1.00 225.64 164 ASP A C 1
ATOM 840 O O . ASP A 1 115 ? 8.404 -61.233 -83.136 1.00 224.96 164 ASP A O 1
ATOM 845 N N . LYS A 1 116 ? 9.168 -59.694 -84.591 1.00 229.45 165 LYS A N 1
ATOM 846 C CA . LYS A 1 116 ? 10.340 -60.481 -85.028 1.00 234.28 165 LYS A CA 1
ATOM 847 C C . LYS A 1 116 ? 11.256 -61.059 -83.934 1.00 231.85 165 LYS A C 1
ATOM 848 O O . LYS A 1 116 ? 11.822 -62.142 -84.119 1.00 235.55 165 LYS A O 1
ATOM 850 N N . CYS A 1 117 ? 11.405 -60.354 -82.813 1.00 225.88 166 CYS A N 1
ATOM 851 C CA . CYS A 1 117 ? 12.299 -60.818 -81.748 1.00 223.58 166 CYS A CA 1
ATOM 852 C C . CYS A 1 117 ? 11.593 -61.238 -80.450 1.00 217.84 166 CYS A C 1
ATOM 853 O O . CYS A 1 117 ? 10.839 -60.452 -79.866 1.00 212.94 166 CYS A O 1
ATOM 856 N N . PRO A 1 118 ? 11.837 -62.487 -79.998 1.00 218.63 167 PRO A N 1
ATOM 857 C CA . PRO A 1 118 ? 11.384 -62.898 -78.666 1.00 213.30 167 PRO A CA 1
ATOM 858 C C . PRO A 1 118 ? 12.040 -62.035 -77.596 1.00 208.12 167 PRO A C 1
ATOM 859 O O . PRO A 1 118 ? 11.404 -61.711 -76.595 1.00 202.85 167 PRO A O 1
ATOM 863 N N . GLU A 1 119 ? 13.295 -61.654 -77.840 1.00 209.91 168 GLU A N 1
ATOM 864 C CA . GLU A 1 119 ? 14.096 -60.850 -76.913 1.00 205.78 168 GLU A CA 1
ATOM 865 C C . GLU A 1 119 ? 13.509 -59.464 -76.641 1.00 200.97 168 GLU A C 1
ATOM 866 O O . GLU A 1 119 ? 13.753 -58.875 -75.583 1.00 196.24 168 GLU A O 1
ATOM 868 N N . GLY A 1 120 ? 12.739 -58.950 -77.598 1.00 202.20 169 GLY A N 1
ATOM 869 C CA . GLY A 1 120 ? 12.140 -57.624 -77.481 1.00 198.17 169 GLY A CA 1
ATOM 870 C C . GLY A 1 120 ? 10.947 -57.562 -76.546 1.00 192.44 169 GLY A C 1
ATOM 871 O O . GLY A 1 120 ? 10.871 -56.677 -75.687 1.00 187.57 169 GLY A O 1
ATOM 872 N N . ILE A 1 121 ? 10.020 -58.503 -76.722 1.00 193.10 170 ILE A N 1
ATOM 873 C CA . ILE A 1 121 ? 8.770 -58.534 -75.965 1.00 188.51 170 ILE A CA 1
ATOM 874 C C . ILE A 1 121 ? 9.001 -58.603 -74.452 1.00 183.25 170 ILE A C 1
ATOM 875 O O . ILE A 1 121 ? 8.405 -57.829 -73.688 1.00 178.55 170 ILE A O 1
ATOM 877 N N . ILE A 1 122 ? 9.875 -59.515 -74.028 1.00 184.14 171 ILE A N 1
ATOM 878 C CA . ILE A 1 122 ? 10.193 -59.681 -72.605 1.00 179.58 171 ILE A CA 1
ATOM 879 C C . ILE A 1 122 ? 10.958 -58.488 -72.008 1.00 176.09 171 ILE A C 1
ATOM 880 O O . ILE A 1 122 ? 10.957 -58.293 -70.789 1.00 171.64 171 ILE A O 1
ATOM 885 N N . LEU A 1 123 ? 11.577 -57.680 -72.872 1.00 178.11 172 LEU A N 1
ATOM 886 C CA . LEU A 1 123 ? 12.258 -56.450 -72.450 1.00 175.05 172 LEU A CA 1
ATOM 887 C C . LEU A 1 123 ? 11.261 -55.325 -72.170 1.00 170.67 172 LEU A C 1
ATOM 888 O O . LEU A 1 123 ? 11.282 -54.725 -71.093 1.00 166.01 172 LEU A O 1
ATOM 893 N N . LEU A 1 124 ? 10.398 -55.047 -73.148 1.00 172.23 173 LEU A N 1
ATOM 894 C CA . LEU A 1 124 ? 9.315 -54.078 -72.997 1.00 168.63 173 LEU A CA 1
ATOM 895 C C . LEU A 1 124 ? 8.572 -54.360 -71.703 1.00 163.45 173 LEU A C 1
ATOM 896 O O . LEU A 1 124 ? 8.242 -53.445 -70.953 1.00 159.11 173 LEU A O 1
ATOM 901 N N . LEU A 1 125 ? 8.324 -55.644 -71.460 1.00 164.07 174 LEU A N 1
ATOM 902 C CA . LEU A 1 125 ? 7.722 -56.114 -70.224 1.00 159.94 174 LEU A CA 1
ATOM 903 C C . LEU A 1 125 ? 8.585 -55.734 -69.023 1.00 156.22 174 LEU A C 1
ATOM 904 O O . LEU A 1 125 ? 8.121 -55.021 -68.132 1.00 151.84 174 LEU A O 1
ATOM 906 N N . ILE A 1 126 ? 9.840 -56.190 -69.017 1.00 158.20 175 ILE A N 1
ATOM 907 C CA . ILE A 1 126 ? 10.783 -55.882 -67.933 1.00 155.29 175 ILE A CA 1
ATOM 908 C C . ILE A 1 126 ? 10.890 -54.374 -67.689 1.00 152.29 175 ILE A C 1
ATOM 909 O O . ILE A 1 126 ? 10.889 -53.923 -66.536 1.00 147.92 175 ILE A O 1
ATOM 914 N N . GLN A 1 127 ? 10.958 -53.602 -68.772 1.00 154.67 176 GLN A N 1
ATOM 915 C CA . GLN A 1 127 ? 11.010 -52.154 -68.665 1.00 152.45 176 GLN A CA 1
ATOM 916 C C . GLN A 1 127 ? 9.772 -51.639 -67.945 1.00 148.16 176 GLN A C 1
ATOM 917 O O . GLN A 1 127 ? 9.871 -51.176 -66.814 1.00 144.12 176 GLN A O 1
ATOM 923 N N . SER A 1 128 ? 8.612 -51.759 -68.589 1.00 149.32 177 SER A N 1
ATOM 924 C CA . SER A 1 128 ? 7.336 -51.305 -68.023 1.00 145.89 177 SER A CA 1
ATOM 925 C C . SER A 1 128 ? 7.191 -51.666 -66.555 1.00 141.56 177 SER A C 1
ATOM 926 O O . SER A 1 128 ? 6.794 -50.827 -65.749 1.00 137.80 177 SER A O 1
ATOM 929 N N . VAL A 1 129 ? 7.521 -52.911 -66.216 1.00 142.53 178 VAL A N 1
ATOM 930 C CA . VAL A 1 129 ? 7.497 -53.370 -64.828 1.00 139.18 178 VAL A CA 1
ATOM 931 C C . VAL A 1 129 ? 8.433 -52.535 -63.960 1.00 136.57 178 VAL A C 1
ATOM 932 O O . VAL A 1 129 ? 8.006 -51.981 -62.950 1.00 132.59 178 VAL A O 1
ATOM 936 N N . LEU A 1 130 ? 9.699 -52.436 -64.362 1.00 139.20 179 LEU A N 1
ATOM 937 C CA . LEU A 1 130 ? 10.683 -51.634 -63.622 1.00 137.22 179 LEU A CA 1
ATOM 938 C C . LEU A 1 130 ? 10.463 -50.131 -63.804 1.00 135.63 179 LEU A C 1
ATOM 939 O O . LEU A 1 130 ? 10.853 -49.338 -62.945 1.00 132.53 179 LEU A O 1
ATOM 944 N N . GLY A 1 131 ? 9.831 -49.758 -64.920 1.00 137.82 180 GLY A N 1
ATOM 945 C CA . GLY A 1 131 ? 9.414 -48.380 -65.191 1.00 136.76 180 GLY A CA 1
ATOM 946 C C . GLY A 1 131 ? 8.367 -47.894 -64.203 1.00 132.37 180 GLY A C 1
ATOM 947 O O . GLY A 1 131 ? 8.281 -46.696 -63.912 1.00 130.42 180 GLY A O 1
ATOM 948 N N . SER A 1 132 ? 7.568 -48.825 -63.688 1.00 130.98 181 SER A N 1
ATOM 949 C CA . SER A 1 132 ? 6.623 -48.520 -62.618 1.00 126.76 181 SER A CA 1
ATOM 950 C C . SER A 1 132 ? 7.323 -48.426 -61.278 1.00 123.22 181 SER A C 1
ATOM 951 O O . SER A 1 132 ? 6.968 -47.585 -60.466 1.00 120.02 181 SER A O 1
ATOM 954 N N . ILE A 1 133 ? 8.315 -49.284 -61.054 1.00 124.22 182 ILE A N 1
ATOM 955 C CA . ILE A 1 133 ? 9.041 -49.323 -59.777 1.00 121.43 182 ILE A CA 1
ATOM 956 C C . ILE A 1 133 ? 9.925 -48.089 -59.571 1.00 120.33 182 ILE A C 1
ATOM 957 O O . ILE A 1 133 ? 10.120 -47.651 -58.440 1.00 116.96 182 ILE A O 1
ATOM 962 N N . VAL A 1 134 ? 10.456 -47.530 -60.656 1.00 123.38 183 VAL A N 1
ATOM 963 C CA . VAL A 1 134 ? 11.242 -46.296 -60.561 1.00 122.87 183 VAL A CA 1
ATOM 964 C C . VAL A 1 134 ? 10.332 -45.077 -60.372 1.00 120.54 183 VAL A C 1
ATOM 965 O O . VAL A 1 134 ? 10.523 -44.293 -59.439 1.00 117.55 183 VAL A O 1
ATOM 969 N N . ASN A 1 135 ? 9.345 -44.938 -61.257 1.00 122.10 184 ASN A N 1
ATOM 970 C CA . ASN A 1 135 ? 8.357 -43.867 -61.179 1.00 120.36 184 ASN A CA 1
ATOM 971 C C . ASN A 1 135 ? 7.645 -43.814 -59.822 1.00 115.71 184 ASN A C 1
ATOM 972 O O . ASN A 1 135 ? 7.509 -42.741 -59.235 1.00 113.54 184 ASN A O 1
ATOM 977 N N . ALA A 1 136 ? 7.203 -44.963 -59.321 1.00 114.44 185 ALA A N 1
ATOM 978 C CA . ALA A 1 136 ? 6.586 -45.012 -58.004 1.00 110.31 185 ALA A CA 1
ATOM 979 C C . ALA A 1 136 ? 7.549 -44.452 -56.963 1.00 107.70 185 ALA A C 1
ATOM 980 O O . ALA A 1 136 ? 7.274 -43.430 -56.350 1.00 105.35 185 ALA A O 1
ATOM 982 N N . PHE A 1 137 ? 8.693 -45.102 -56.799 1.00 108.48 186 PHE A N 1
ATOM 983 C CA . PHE A 1 137 ? 9.693 -44.686 -55.828 1.00 106.64 186 PHE A CA 1
ATOM 984 C C . PHE A 1 137 ? 9.916 -43.171 -55.779 1.00 105.33 186 PHE A C 1
ATOM 985 O O . PHE A 1 137 ? 10.039 -42.597 -54.696 1.00 102.54 186 PHE A O 1
ATOM 993 N N . MET A 1 138 ? 9.980 -42.530 -56.944 1.00 107.56 187 MET A N 1
ATOM 994 C CA . MET A 1 138 ? 10.289 -41.098 -57.005 1.00 106.86 187 MET A CA 1
ATOM 995 C C . MET A 1 138 ? 9.081 -40.253 -56.652 1.00 103.83 187 MET A C 1
ATOM 996 O O . MET A 1 138 ? 9.204 -39.300 -55.892 1.00 101.77 187 MET A O 1
ATOM 1001 N N . VAL A 1 139 ? 7.921 -40.603 -57.200 1.00 103.58 188 VAL A N 1
ATOM 1002 C CA . VAL A 1 139 ? 6.662 -40.006 -56.767 1.00 100.73 188 VAL A CA 1
ATOM 1003 C C . VAL A 1 139 ? 6.477 -40.189 -55.258 1.00 96.53 188 VAL A C 1
ATOM 1004 O O . VAL A 1 139 ? 6.249 -39.219 -54.532 1.00 94.44 188 VAL A O 1
ATOM 1008 N N . GLY A 1 140 ? 6.592 -41.430 -54.792 1.00 95.37 189 GLY A N 1
ATOM 1009 C CA . GLY A 1 140 ? 6.462 -41.727 -53.377 1.00 91.38 189 GLY A CA 1
ATOM 1010 C C . GLY A 1 140 ? 7.367 -40.808 -52.595 1.00 89.10 189 GLY A C 1
ATOM 1011 O O . GLY A 1 140 ? 6.936 -40.087 -51.700 1.00 86.45 189 GLY A O 1
ATOM 1012 N N . CYS A 1 141 ? 8.628 -40.808 -52.979 1.00 90.38 190 CYS A N 1
ATOM 1013 C CA . CYS A 1 141 ? 9.615 -39.981 -52.339 1.00 89.17 190 CYS A CA 1
ATOM 1014 C C . CYS A 1 141 ? 9.208 -38.511 -52.333 1.00 87.67 190 CYS A C 1
ATOM 1015 O O . CYS A 1 141 ? 9.461 -37.797 -51.363 1.00 85.02 190 CYS A O 1
ATOM 1018 N N . MET A 1 142 ? 8.573 -38.066 -53.416 1.00 89.25 191 MET A N 1
ATOM 1019 C CA . MET A 1 142 ? 8.160 -36.670 -53.545 1.00 88.67 191 MET A CA 1
ATOM 1020 C C . MET A 1 142 ? 6.984 -36.355 -52.625 1.00 85.45 191 MET A C 1
ATOM 1021 O O . MET A 1 142 ? 7.049 -35.419 -51.830 1.00 83.47 191 MET A O 1
ATOM 1023 N N . PHE A 1 143 ? 5.925 -37.147 -52.714 1.00 84.97 192 PHE A N 1
ATOM 1024 C CA . PHE A 1 143 ? 4.752 -36.936 -51.878 1.00 82.80 192 PHE A CA 1
ATOM 1025 C C . PHE A 1 143 ? 5.111 -36.812 -50.394 1.00 79.58 192 PHE A C 1
ATOM 1026 O O . PHE A 1 143 ? 4.724 -35.847 -49.736 1.00 78.16 192 PHE A O 1
ATOM 1034 N N . VAL A 1 144 ? 5.847 -37.794 -49.878 1.00 78.65 193 VAL A N 1
ATOM 1035 C CA . VAL A 1 144 ? 6.328 -37.784 -48.498 1.00 75.65 193 VAL A CA 1
ATOM 1036 C C . VAL A 1 144 ? 6.978 -36.454 -48.160 1.00 75.30 193 VAL A C 1
ATOM 1037 O O . VAL A 1 144 ? 6.532 -35.743 -47.272 1.00 73.28 193 VAL A O 1
ATOM 1041 N N . LYS A 1 145 ? 8.019 -36.119 -48.905 1.00 78.00 194 LYS A N 1
ATOM 1042 C CA . LYS A 1 145 ? 8.772 -34.897 -48.693 1.00 78.73 194 LYS A CA 1
ATOM 1043 C C . LYS A 1 145 ? 7.898 -33.646 -48.798 1.00 78.78 194 LYS A C 1
ATOM 1044 O O . LYS A 1 145 ? 8.155 -32.655 -48.122 1.00 77.78 194 LYS A O 1
ATOM 1050 N N . ILE A 1 146 ? 6.878 -33.698 -49.650 1.00 80.47 195 ILE A N 1
ATOM 1051 C CA . ILE A 1 146 ? 5.933 -32.603 -49.793 1.00 81.00 195 ILE A CA 1
ATOM 1052 C C . ILE A 1 146 ? 4.986 -32.566 -48.605 1.00 78.60 195 ILE A C 1
ATOM 1053 O O . ILE A 1 146 ? 4.577 -31.493 -48.164 1.00 78.30 195 ILE A O 1
ATOM 1058 N N . SER A 1 147 ? 4.656 -33.738 -48.073 1.00 77.61 196 SER A N 1
ATOM 1059 C CA . SER A 1 147 ? 3.594 -33.847 -47.080 1.00 75.72 196 SER A CA 1
ATOM 1060 C C . SER A 1 147 ? 4.073 -34.050 -45.650 1.00 73.44 196 SER A C 1
ATOM 1061 O O . SER A 1 147 ? 3.265 -34.352 -44.780 1.00 71.97 196 SER A O 1
ATOM 1064 N N . GLN A 1 148 ? 5.371 -33.892 -45.403 1.00 73.77 197 GLN A N 1
ATOM 1065 C CA . GLN A 1 148 ? 5.936 -34.179 -44.080 1.00 71.90 197 GLN A CA 1
ATOM 1066 C C . GLN A 1 148 ? 5.476 -33.208 -42.982 1.00 70.08 197 GLN A C 1
ATOM 1067 O O . GLN A 1 148 ? 5.392 -32.008 -43.209 1.00 70.42 197 GLN A O 1
ATOM 1073 N N . PRO A 1 149 ? 5.147 -33.739 -41.792 1.00 68.53 198 PRO A N 1
ATOM 1074 C CA . PRO A 1 149 ? 4.545 -32.959 -40.706 1.00 67.13 198 PRO A CA 1
ATOM 1075 C C . PRO A 1 149 ? 5.397 -31.837 -40.123 1.00 67.17 198 PRO A C 1
ATOM 1076 O O . PRO A 1 149 ? 4.865 -30.773 -39.823 1.00 67.00 198 PRO A O 1
ATOM 1080 N N . LYS A 1 150 ? 6.696 -32.066 -39.961 1.00 68.07 199 LYS A N 1
ATOM 1081 C CA . LYS A 1 150 ? 7.604 -31.058 -39.398 1.00 68.42 199 LYS A CA 1
ATOM 1082 C C . LYS A 1 150 ? 7.326 -29.643 -39.910 1.00 69.55 199 LYS A C 1
ATOM 1083 O O . LYS A 1 150 ? 7.667 -28.652 -39.253 1.00 69.52 199 LYS A O 1
ATOM 1089 N N . LYS A 1 151 ? 6.719 -29.555 -41.088 1.00 70.93 200 LYS A N 1
ATOM 1090 C CA . LYS A 1 151 ? 6.342 -28.282 -41.653 1.00 72.21 200 LYS A CA 1
ATOM 1091 C C . LYS A 1 151 ? 5.250 -27.624 -40.828 1.00 70.34 200 LYS A C 1
ATOM 1092 O O . LYS A 1 151 ? 5.304 -26.430 -40.599 1.00 70.95 200 LYS A O 1
ATOM 1098 N N . ARG A 1 152 ? 4.270 -28.395 -40.368 1.00 68.45 201 ARG A N 1
ATOM 1099 C CA . ARG A 1 152 ? 3.218 -27.853 -39.489 1.00 66.89 201 ARG A CA 1
ATOM 1100 C C . ARG A 1 152 ? 3.799 -27.095 -38.286 1.00 65.91 201 ARG A C 1
ATOM 1101 O O . ARG A 1 152 ? 3.291 -26.053 -37.884 1.00 65.92 201 ARG A O 1
ATOM 1109 N N . ALA A 1 153 ? 4.879 -27.623 -37.729 1.00 65.51 202 ALA A N 1
ATOM 1110 C CA . ALA A 1 153 ? 5.590 -26.967 -36.643 1.00 64.89 202 ALA A CA 1
ATOM 1111 C C . ALA A 1 153 ? 5.845 -25.496 -36.938 1.00 66.20 202 ALA A C 1
ATOM 1112 O O . ALA A 1 153 ? 5.936 -24.687 -36.010 1.00 66.02 202 ALA A O 1
ATOM 1114 N N . GLU A 1 154 ? 5.969 -25.165 -38.223 1.00 67.91 203 GLU A N 1
ATOM 1115 C CA . GLU A 1 154 ? 6.186 -23.798 -38.661 1.00 69.64 203 GLU A CA 1
ATOM 1116 C C . GLU A 1 154 ? 5.081 -22.877 -38.183 1.00 68.66 203 GLU A C 1
ATOM 1117 O O . GLU A 1 154 ? 5.331 -21.706 -37.940 1.00 69.83 203 GLU A O 1
ATOM 1123 N N . THR A 1 155 ? 3.864 -23.394 -38.054 1.00 66.65 204 THR A N 1
ATOM 1124 C CA . THR A 1 155 ? 2.749 -22.582 -37.575 1.00 65.51 204 THR A CA 1
ATOM 1125 C C . THR A 1 155 ? 2.363 -22.884 -36.122 1.00 62.60 204 THR A C 1
ATOM 1126 O O . THR A 1 155 ? 1.245 -22.607 -35.680 1.00 62.39 204 THR A O 1
ATOM 1130 N N . LEU A 1 156 ? 3.299 -23.456 -35.379 1.00 60.15 205 LEU A N 1
ATOM 1131 C CA . LEU A 1 156 ? 3.115 -23.639 -33.951 1.00 57.44 205 LEU A CA 1
ATOM 1132 C C . LEU A 1 156 ? 4.109 -22.773 -33.221 1.00 57.30 205 LEU A C 1
ATOM 1133 O O . LEU A 1 156 ? 5.318 -22.866 -33.447 1.00 57.87 205 LEU A O 1
ATOM 1138 N N . VAL A 1 157 ? 3.604 -21.906 -32.359 1.00 56.90 206 VAL A N 1
ATOM 1139 C CA . VAL A 1 157 ? 4.468 -20.904 -31.771 1.00 57.32 206 VAL A CA 1
ATOM 1140 C C . VAL A 1 157 ? 4.570 -20.990 -30.257 1.00 55.99 206 VAL A C 1
ATOM 1141 O O . VAL A 1 157 ? 3.628 -21.414 -29.581 1.00 55.22 206 VAL A O 1
ATOM 1145 N N . PHE A 1 158 ? 5.740 -20.589 -29.760 1.00 55.85 207 PHE A N 1
ATOM 1146 C CA . PHE A 1 158 ? 6.052 -20.554 -28.347 1.00 54.63 207 PHE A CA 1
ATOM 1147 C C . PHE A 1 158 ? 6.380 -19.135 -27.948 1.00 55.66 207 PHE A C 1
ATOM 1148 O O . PHE A 1 158 ? 7.095 -18.438 -28.667 1.00 57.35 207 PHE A O 1
ATOM 1156 N N . SER A 1 159 ? 5.885 -18.721 -26.788 1.00 54.94 208 SER A N 1
ATOM 1157 C CA . SER A 1 159 ? 6.168 -17.400 -26.281 1.00 55.90 208 SER A CA 1
ATOM 1158 C C . SER A 1 159 ? 7.662 -17.249 -26.189 1.00 56.51 208 SER A C 1
ATOM 1159 O O . SER A 1 159 ? 8.385 -18.202 -25.892 1.00 55.92 208 SER A O 1
ATOM 1162 N N . THR A 1 160 ? 8.112 -16.034 -26.436 1.00 58.31 209 THR A N 1
ATOM 1163 C CA . THR A 1 160 ? 9.519 -15.695 -26.478 1.00 58.83 209 THR A CA 1
ATOM 1164 C C . THR A 1 160 ? 10.241 -15.789 -25.103 1.00 57.95 209 THR A C 1
ATOM 1165 O O . THR A 1 160 ? 11.421 -16.149 -25.040 1.00 57.95 209 THR A O 1
ATOM 1169 N N . HIS A 1 161 ? 9.531 -15.468 -24.016 1.00 57.02 210 HIS A N 1
ATOM 1170 C CA . HIS A 1 161 ? 10.053 -15.647 -22.661 1.00 55.45 210 HIS A CA 1
ATOM 1171 C C . HIS A 1 161 ? 9.226 -16.626 -21.830 1.00 53.18 210 HIS A C 1
ATOM 1172 O O . HIS A 1 161 ? 8.118 -16.989 -22.202 1.00 52.82 210 HIS A O 1
ATOM 1179 N N . ALA A 1 162 ? 9.794 -17.088 -20.727 1.00 51.89 211 ALA A N 1
ATOM 1180 C CA . ALA A 1 162 ? 9.033 -17.767 -19.704 1.00 50.15 211 ALA A CA 1
ATOM 1181 C C . ALA A 1 162 ? 8.945 -16.838 -18.492 1.00 50.82 211 ALA A C 1
ATOM 1182 O O . ALA A 1 162 ? 9.803 -15.973 -18.302 1.00 52.31 211 ALA A O 1
ATOM 1184 N N . VAL A 1 163 ? 7.915 -16.989 -17.673 1.00 49.70 212 VAL A N 1
ATOM 1185 C CA . VAL A 1 163 ? 7.788 -16.119 -16.515 1.00 50.19 212 VAL A CA 1
ATOM 1186 C C . VAL A 1 163 ? 7.626 -16.899 -15.222 1.00 49.60 212 VAL A C 1
ATOM 1187 O O . VAL A 1 163 ? 7.149 -18.038 -15.230 1.00 48.99 212 VAL A O 1
ATOM 1191 N N . ILE A 1 164 ? 8.026 -16.297 -14.110 1.00 50.16 213 ILE A N 1
ATOM 1192 C CA . ILE A 1 164 ? 7.832 -16.906 -12.805 1.00 49.72 213 ILE A CA 1
ATOM 1193 C C . ILE A 1 164 ? 7.056 -15.906 -11.972 1.00 51.25 213 ILE A C 1
ATOM 1194 O O . ILE A 1 164 ? 7.473 -14.770 -11.811 1.00 52.78 213 ILE A O 1
ATOM 1199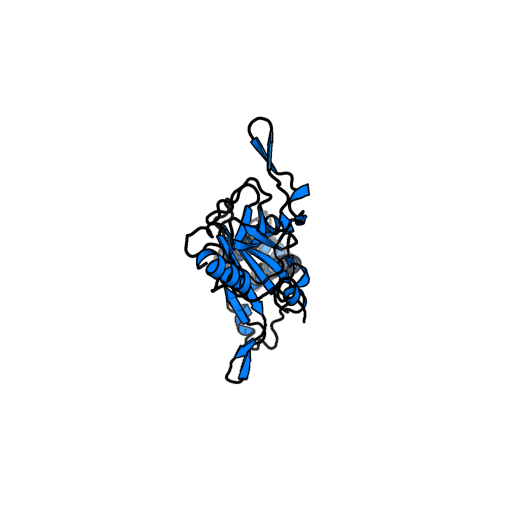 N N . SER A 1 165 ? 5.916 -16.328 -11.453 1.00 51.61 214 SER A N 1
ATOM 1200 C CA . SER A 1 165 ? 5.109 -15.482 -10.581 1.00 53.62 214 SER A CA 1
ATOM 1201 C C . SER A 1 165 ? 4.016 -16.283 -9.881 1.00 53.82 214 SER A C 1
ATOM 1202 O O . SER A 1 165 ? 3.707 -17.417 -10.261 1.00 52.45 214 SER A O 1
ATOM 1205 N N . MET A 1 166 ? 3.425 -15.674 -8.860 1.00 55.88 215 MET A N 1
ATOM 1206 C CA . MET A 1 166 ? 2.494 -16.376 -7.995 1.00 56.42 215 MET A CA 1
ATOM 1207 C C . MET A 1 166 ? 1.171 -16.632 -8.666 1.00 56.80 215 MET A C 1
ATOM 1208 O O . MET A 1 166 ? 0.668 -15.813 -9.436 1.00 57.74 215 MET A O 1
ATOM 1213 N N . ARG A 1 167 ? 0.606 -17.787 -8.348 1.00 56.87 216 ARG A N 1
ATOM 1214 C CA . ARG A 1 167 ? -0.680 -18.176 -8.868 1.00 57.26 216 ARG A CA 1
ATOM 1215 C C . ARG A 1 167 ? -1.372 -18.979 -7.795 1.00 58.32 216 ARG A C 1
ATOM 1216 O O . AR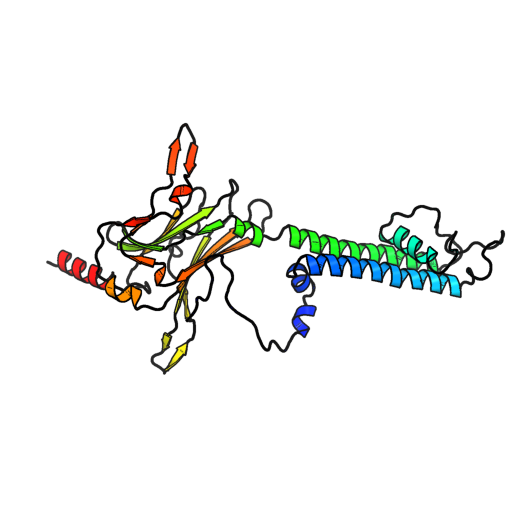G A 1 167 ? -1.020 -20.145 -7.585 1.00 57.64 216 ARG A O 1
ATOM 1224 N N . ASP A 1 168 ? -2.330 -18.349 -7.106 1.00 60.50 217 ASP A N 1
ATOM 1225 C CA . ASP A 1 168 ? -3.127 -19.003 -6.066 1.00 61.85 217 ASP A CA 1
ATOM 1226 C C . ASP A 1 168 ? -2.236 -19.612 -5.003 1.00 61.63 217 ASP A C 1
ATOM 1227 O O . ASP A 1 168 ? -2.446 -20.749 -4.580 1.00 61.56 217 ASP A O 1
ATOM 1232 N N . GLY A 1 169 ? -1.215 -18.866 -4.604 1.00 61.81 218 GLY A N 1
ATOM 1233 C CA . GLY A 1 169 ? -0.354 -19.283 -3.506 1.00 62.42 218 GLY A CA 1
ATOM 1234 C C . GLY A 1 169 ? 0.900 -20.042 -3.897 1.00 60.94 218 GLY A C 1
ATOM 1235 O O . GLY A 1 169 ? 1.772 -20.291 -3.072 1.00 61.46 218 GLY A O 1
ATOM 1236 N N . LYS A 1 170 ? 1.015 -20.411 -5.158 1.00 59.36 219 LYS A N 1
ATOM 1237 C CA . LYS A 1 170 ? 2.158 -21.183 -5.564 1.00 57.99 219 LYS A CA 1
ATOM 1238 C C . LYS A 1 170 ? 2.965 -20.412 -6.590 1.00 56.82 219 LYS A C 1
ATOM 1239 O O . LYS A 1 170 ? 2.415 -19.723 -7.454 1.00 56.69 219 LYS A O 1
ATOM 1245 N N . LEU A 1 171 ? 4.277 -20.545 -6.499 1.00 56.02 220 LEU A N 1
ATOM 1246 C CA . LEU A 1 171 ? 5.174 -19.939 -7.461 1.00 55.42 220 LEU A CA 1
ATOM 1247 C C . LEU A 1 171 ? 5.203 -20.797 -8.723 1.00 54.08 220 LEU A C 1
ATOM 1248 O O . LEU A 1 171 ? 5.477 -21.989 -8.646 1.00 53.50 220 LEU A O 1
ATOM 1253 N N . CYS A 1 172 ? 4.922 -20.214 -9.882 1.00 53.96 221 CYS A N 1
ATOM 1254 C CA . CYS A 1 172 ? 4.856 -21.024 -11.104 1.00 53.26 221 CYS A CA 1
ATOM 1255 C C . CYS A 1 172 ? 5.773 -20.566 -12.195 1.00 52.69 221 CYS A C 1
ATOM 1256 O O . CYS A 1 172 ? 5.917 -19.361 -12.396 1.00 54.13 221 CYS A O 1
ATOM 1259 N N . LEU A 1 173 ? 6.369 -21.525 -12.905 1.00 50.90 222 LEU A N 1
ATOM 1260 C CA . LEU A 1 173 ? 7.104 -21.232 -14.123 1.00 50.45 222 LEU A CA 1
ATOM 1261 C C . LEU A 1 173 ? 6.149 -21.382 -15.288 1.00 49.85 222 LEU A C 1
ATOM 1262 O O . LEU A 1 173 ? 5.589 -22.451 -15.494 1.00 49.62 222 LEU A O 1
ATOM 1267 N N . MET A 1 174 ? 5.962 -20.312 -16.053 1.00 50.03 223 MET A N 1
ATOM 1268 C CA . MET A 1 174 ? 4.939 -20.291 -17.096 1.00 49.23 223 MET A CA 1
ATOM 1269 C C . MET A 1 174 ? 5.510 -19.900 -18.432 1.00 49.49 223 MET A C 1
ATOM 1270 O O . MET A 1 174 ? 6.389 -19.031 -18.518 1.00 50.58 223 MET A O 1
ATOM 1275 N N . PHE A 1 175 ? 5.026 -20.567 -19.471 1.00 48.51 224 PHE A N 1
ATOM 1276 C CA . PHE A 1 175 ? 5.264 -20.141 -20.843 1.00 48.64 224 PHE A CA 1
ATOM 1277 C C . PHE A 1 175 ? 3.963 -20.318 -21.619 1.00 48.61 224 PHE A C 1
ATOM 1278 O O . PHE A 1 175 ? 3.038 -21.018 -21.166 1.00 48.03 224 PHE A O 1
ATOM 1286 N N . ARG A 1 176 ? 3.889 -19.661 -22.772 1.00 49.06 225 ARG A N 1
ATOM 1287 C CA . ARG A 1 176 ? 2.655 -19.571 -23.526 1.00 49.14 225 ARG A CA 1
ATOM 1288 C C . ARG A 1 176 ? 2.886 -20.199 -24.861 1.00 49.09 225 ARG A C 1
ATOM 1289 O O . ARG A 1 176 ? 3.964 -20.072 -25.414 1.00 49.53 225 ARG A O 1
ATOM 1297 N N . VAL A 1 177 ? 1.870 -20.868 -25.386 1.00 48.97 226 VAL A N 1
ATOM 1298 C CA . VAL A 1 177 ? 2.007 -21.628 -26.613 1.00 48.94 226 VAL A CA 1
ATOM 1299 C C . VAL A 1 177 ? 0.846 -21.287 -27.572 1.00 50.68 226 VAL A C 1
ATOM 1300 O O . VAL A 1 177 ? -0.231 -20.919 -27.115 1.00 51.17 226 VAL A O 1
ATOM 1304 N N . GLY A 1 178 ? 1.060 -21.356 -28.885 1.00 52.16 227 GLY A N 1
ATOM 1305 C CA . GLY A 1 178 ? 0.001 -20.988 -29.841 1.00 54.85 227 GLY A CA 1
ATOM 1306 C C . GLY A 1 178 ? -0.089 -21.840 -31.105 1.00 56.20 227 GLY A C 1
ATOM 1307 O O . GLY A 1 178 ? 0.899 -22.461 -31.499 1.00 56.54 227 GLY A O 1
ATOM 1308 N N . ASP A 1 179 ? -1.263 -21.880 -31.743 1.00 57.48 228 ASP A N 1
ATOM 1309 C CA . ASP A 1 179 ? -1.413 -22.524 -33.051 1.00 58.64 228 ASP A CA 1
ATOM 1310 C C . ASP A 1 179 ? -2.062 -21.536 -33.990 1.00 61.22 228 ASP A C 1
ATOM 1311 O O . ASP A 1 179 ? -3.234 -21.194 -33.819 1.00 62.60 228 ASP A O 1
ATOM 1316 N N . LEU A 1 180 ? -1.311 -21.099 -34.998 1.00 62.52 229 LEU A N 1
ATOM 1317 C CA . LEU A 1 180 ? -1.756 -20.037 -35.907 1.00 64.68 229 LEU A CA 1
ATOM 1318 C C . LEU A 1 180 ? -2.819 -20.464 -36.904 1.00 66.35 229 LEU A C 1
ATOM 1319 O O . LEU A 1 180 ? -3.480 -19.622 -37.485 1.00 68.89 229 LEU A O 1
ATOM 1324 N N . ARG A 1 181 ? -2.981 -21.766 -37.102 1.00 65.70 230 ARG A N 1
ATOM 1325 C CA . ARG A 1 181 ? -3.962 -22.296 -38.039 1.00 67.31 230 ARG A CA 1
ATOM 1326 C C . ARG A 1 181 ? -5.308 -22.549 -37.381 1.00 67.40 230 ARG A C 1
ATOM 1327 O O . ARG A 1 181 ? -5.376 -22.938 -36.212 1.00 65.74 230 ARG A O 1
ATOM 1335 N N . ASN A 1 182 ? -6.371 -22.354 -38.157 1.00 69.79 231 ASN A N 1
ATOM 1336 C CA . ASN A 1 182 ? -7.733 -22.664 -37.738 1.00 70.53 231 ASN A CA 1
ATOM 1337 C C . ASN A 1 182 ? -8.016 -24.158 -37.594 1.00 68.91 231 ASN A C 1
ATOM 1338 O O . ASN A 1 182 ? -9.025 -24.548 -37.001 1.00 68.89 231 ASN A O 1
ATOM 1343 N N . SER A 1 183 ? -7.134 -24.989 -38.149 1.00 67.77 232 SER A N 1
ATOM 1344 C CA . SER A 1 183 ? -7.198 -26.442 -37.958 1.00 66.07 232 SER A CA 1
ATOM 1345 C C . SER A 1 183 ? -6.602 -26.852 -36.610 1.00 63.66 232 SER A C 1
ATOM 1346 O O . SER A 1 183 ? -5.971 -26.036 -35.907 1.00 62.46 232 SER A O 1
ATOM 1349 N N . HIS A 1 184 ? -6.811 -28.121 -36.262 1.00 62.67 233 HIS A N 1
ATOM 1350 C CA . HIS A 1 184 ? -6.469 -28.636 -34.934 1.00 60.66 233 HIS A CA 1
ATOM 1351 C C . HIS A 1 184 ? -5.241 -29.524 -34.945 1.00 59.49 233 HIS A C 1
ATOM 1352 O O . HIS A 1 184 ? -5.030 -30.266 -35.899 1.00 60.64 233 HIS A O 1
ATOM 1359 N N . ILE A 1 185 ? -4.433 -29.441 -33.891 1.00 57.63 234 ILE A N 1
ATOM 1360 C CA . ILE A 1 185 ? -3.409 -30.443 -33.640 1.00 55.99 234 ILE A CA 1
ATOM 1361 C C . ILE A 1 185 ? -4.073 -31.517 -32.785 1.00 55.80 234 ILE A C 1
ATOM 1362 O O . ILE A 1 185 ? -4.524 -31.255 -31.673 1.00 56.19 234 ILE A O 1
ATOM 1367 N N . VAL A 1 186 ? -4.158 -32.725 -33.307 1.00 56.23 235 VAL A N 1
ATOM 1368 C CA . VAL A 1 186 ? -4.942 -33.781 -32.666 1.00 56.33 235 VAL A CA 1
ATOM 1369 C C . VAL A 1 186 ? -4.074 -34.588 -31.707 1.00 55.47 235 VAL A C 1
ATOM 1370 O O . VAL A 1 186 ? -2.960 -34.957 -32.056 1.00 55.90 235 VAL A O 1
ATOM 1374 N N . GLU A 1 187 ? -4.574 -34.871 -30.509 1.00 55.18 236 GLU A N 1
ATOM 1375 C CA . GLU A 1 187 ? -3.779 -35.560 -29.483 1.00 54.84 236 GLU A CA 1
ATOM 1376 C C . GLU A 1 187 ? -2.532 -34.772 -29.144 1.00 53.57 236 GLU A C 1
ATOM 1377 O O . GLU A 1 187 ? -1.481 -35.345 -28.824 1.00 53.13 236 GLU A O 1
ATOM 1383 N N . ALA A 1 188 ? -2.681 -33.446 -29.222 1.00 53.18 237 ALA A N 1
ATOM 1384 C CA . ALA A 1 188 ? -1.653 -32.498 -28.840 1.00 52.09 237 ALA A CA 1
ATOM 1385 C C . ALA A 1 188 ? -1.235 -32.752 -27.418 1.00 51.23 237 ALA A C 1
ATOM 1386 O O . ALA A 1 188 ? -2.055 -33.141 -26.586 1.00 51.48 237 ALA A O 1
ATOM 1388 N N . SER A 1 189 ? 0.039 -32.528 -27.136 1.00 50.47 238 SER A N 1
ATOM 1389 C CA . SER A 1 189 ? 0.532 -32.654 -25.777 1.00 49.91 238 SER A CA 1
ATOM 1390 C C . SER A 1 189 ? 1.800 -31.855 -25.560 1.00 49.12 238 SER A C 1
ATOM 1391 O O . SER A 1 189 ? 2.561 -31.591 -26.499 1.00 49.60 238 SER A O 1
ATOM 1394 N N . ILE A 1 190 ? 2.035 -31.480 -24.310 1.00 48.19 239 ILE A N 1
ATOM 1395 C CA . ILE A 1 190 ? 3.191 -30.668 -23.987 1.00 47.33 239 ILE A CA 1
ATOM 1396 C C . ILE A 1 190 ? 4.075 -31.358 -22.955 1.00 47.01 239 ILE A C 1
ATOM 1397 O O . ILE A 1 190 ? 3.584 -31.832 -21.938 1.00 47.63 239 ILE A O 1
ATOM 1402 N N . ARG A 1 191 ? 5.362 -31.481 -23.253 1.00 46.80 240 ARG A N 1
ATOM 1403 C CA . ARG A 1 191 ? 6.349 -31.900 -22.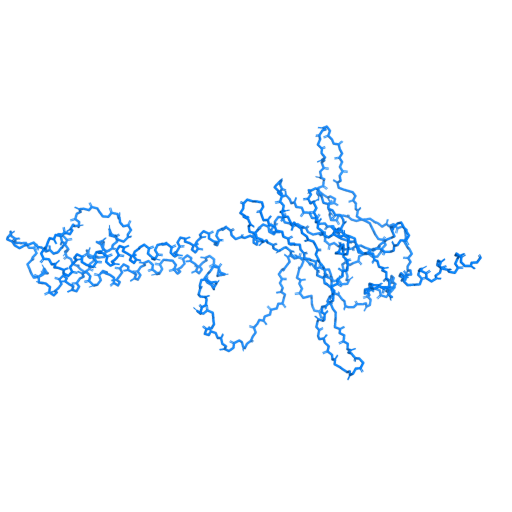245 1.00 46.83 240 ARG A CA 1
ATOM 1404 C C . ARG A 1 191 ? 7.541 -30.949 -22.246 1.00 46.58 240 ARG A C 1
ATOM 1405 O O . ARG A 1 191 ? 7.701 -30.162 -23.176 1.00 47.45 240 ARG A O 1
ATOM 1413 N N . ALA A 1 192 ? 8.358 -30.991 -21.204 1.00 45.80 241 ALA A N 1
ATOM 1414 C CA . ALA A 1 192 ? 9.449 -30.034 -21.091 1.00 45.41 241 ALA A CA 1
ATOM 1415 C C . ALA A 1 192 ? 10.584 -30.667 -20.320 1.00 45.88 241 ALA A C 1
ATOM 1416 O O . ALA A 1 192 ? 10.372 -31.396 -19.348 1.00 46.17 241 ALA A O 1
ATOM 1418 N N . LYS A 1 193 ? 11.800 -30.398 -20.756 1.00 45.89 242 LYS A N 1
ATOM 1419 C CA . LYS A 1 193 ? 12.936 -31.024 -20.149 1.00 46.07 242 LYS A CA 1
ATOM 1420 C C . LYS A 1 193 ? 13.806 -29.920 -19.605 1.00 46.04 242 LYS A C 1
ATOM 1421 O O . LYS A 1 193 ? 13.968 -28.887 -20.242 1.00 46.21 242 LYS A O 1
ATOM 1427 N N . LEU A 1 194 ? 14.345 -30.117 -18.413 1.00 45.94 243 LEU A N 1
ATOM 1428 C CA . LEU A 1 194 ? 15.369 -29.221 -17.913 1.00 46.32 243 LEU A CA 1
ATOM 1429 C C . LEU A 1 194 ? 16.694 -29.787 -18.330 1.00 47.32 243 LEU A C 1
ATOM 1430 O O . LEU A 1 194 ? 16.977 -30.947 -18.037 1.00 48.16 243 LEU A O 1
ATOM 1435 N N . ILE A 1 195 ? 17.505 -28.977 -19.003 1.00 47.84 244 ILE A N 1
ATOM 1436 C CA . ILE A 1 195 ? 18.866 -29.366 -19.352 1.00 49.39 244 ILE A CA 1
ATOM 1437 C C . ILE A 1 195 ? 19.871 -28.554 -18.547 1.00 50.62 244 ILE A C 1
ATOM 1438 O O . ILE A 1 195 ? 19.946 -27.341 -18.733 1.00 52.10 244 ILE A O 1
ATOM 1443 N N . LYS A 1 196 ? 20.629 -29.198 -17.660 1.00 50.95 245 LYS A N 1
ATOM 1444 C CA . LYS A 1 196 ? 21.765 -28.548 -17.017 1.00 52.68 245 LYS A CA 1
ATOM 1445 C C . LYS A 1 196 ? 22.803 -29.533 -16.544 1.00 54.35 245 LYS A C 1
ATOM 1446 O O . LYS A 1 196 ? 22.460 -30.627 -16.126 1.00 54.40 245 LYS A O 1
ATOM 1452 N N . SER A 1 197 ? 24.077 -29.155 -16.628 1.00 56.36 246 SER A N 1
ATOM 1453 C CA . SER A 1 197 ? 25.146 -30.060 -16.238 1.00 58.26 246 SER A CA 1
ATOM 1454 C C . SER A 1 197 ? 25.092 -30.280 -14.762 1.00 58.11 246 SER A C 1
ATOM 1455 O O . SER A 1 197 ? 24.645 -29.409 -14.003 1.00 57.36 246 SER A O 1
ATOM 1458 N N . LYS A 1 198 ? 25.560 -31.449 -14.360 1.00 59.00 247 LYS A N 1
ATOM 1459 C CA . LYS A 1 198 ? 25.623 -31.779 -12.963 1.00 59.60 247 LYS A CA 1
ATOM 1460 C C . LYS A 1 198 ? 26.785 -32.701 -12.670 1.00 62.30 247 LYS A C 1
ATOM 1461 O O . LYS A 1 198 ? 27.437 -33.228 -13.581 1.00 63.69 247 LYS A O 1
ATOM 1467 N N . GLN A 1 199 ? 27.022 -32.917 -11.386 1.00 62.98 248 GLN A N 1
ATOM 1468 C CA . GLN A 1 199 ? 28.025 -33.854 -10.979 1.00 65.67 248 GLN A CA 1
ATOM 1469 C C . GLN A 1 199 ? 27.460 -34.701 -9.855 1.00 65.40 248 GLN A C 1
ATOM 1470 O O . GLN A 1 199 ? 26.958 -34.187 -8.870 1.00 65.01 248 GLN A O 1
ATOM 1476 N N . THR A 1 200 ? 27.511 -36.008 -9.999 1.00 66.06 249 THR A N 1
ATOM 1477 C CA . THR A 1 200 ? 26.982 -36.842 -8.949 1.00 66.38 249 THR A CA 1
ATOM 1478 C C . THR A 1 200 ? 27.958 -36.862 -7.769 1.00 69.30 249 THR A C 1
ATOM 1479 O O . THR A 1 200 ? 29.121 -36.501 -7.924 1.00 71.38 249 THR A O 1
ATOM 1483 N N . SER A 1 201 ? 27.477 -37.246 -6.588 1.00 69.66 250 SER A N 1
ATOM 1484 C CA . SER A 1 201 ? 28.314 -37.311 -5.402 1.00 72.32 250 SER A CA 1
ATOM 1485 C C . SER A 1 201 ? 29.582 -38.055 -5.713 1.00 75.38 250 SER A C 1
ATOM 1486 O O . SER A 1 201 ? 30.629 -37.764 -5.157 1.00 78.06 250 SER A O 1
ATOM 1489 N N . GLU A 1 202 ? 29.479 -39.016 -6.620 1.00 75.70 251 GLU A N 1
ATOM 1490 C CA . GLU A 1 202 ? 30.554 -39.960 -6.876 1.00 79.01 251 GLU A CA 1
ATOM 1491 C C . GLU A 1 202 ? 31.629 -39.370 -7.784 1.00 80.02 251 GLU A C 1
ATOM 1492 O O . GLU A 1 202 ? 32.697 -39.961 -7.974 1.00 82.91 251 GLU A O 1
ATOM 1498 N N . GLY A 1 203 ? 31.341 -38.191 -8.327 1.00 77.98 252 GLY A N 1
ATOM 1499 C CA . GLY A 1 203 ? 32.289 -37.472 -9.163 1.00 79.23 252 GLY A CA 1
ATOM 1500 C C . GLY A 1 203 ? 31.861 -37.357 -10.611 1.00 77.69 252 GLY A C 1
ATOM 1501 O O . GLY A 1 203 ? 32.335 -36.482 -11.318 1.00 77.96 252 GLY A O 1
ATOM 1502 N N . GLU A 1 204 ? 30.958 -38.230 -11.050 1.00 76.47 253 GLU A N 1
ATOM 1503 C CA . GLU A 1 204 ? 30.586 -38.326 -12.455 1.00 75.37 253 GLU A CA 1
ATOM 1504 C C . GLU A 1 204 ? 29.967 -37.033 -12.946 1.00 72.94 253 GLU A C 1
ATOM 1505 O O . GLU A 1 204 ? 28.869 -36.673 -12.529 1.00 70.58 253 GLU A O 1
ATOM 1511 N N . PHE A 1 205 ? 30.686 -36.329 -13.821 1.00 74.06 254 PHE A N 1
ATOM 1512 C CA . PHE A 1 205 ? 30.157 -35.132 -14.462 1.00 72.33 254 PHE A CA 1
ATOM 1513 C C . PHE A 1 205 ? 29.271 -35.537 -15.636 1.00 70.92 254 PHE A C 1
ATOM 1514 O O . PHE A 1 205 ? 29.705 -36.261 -16.523 1.00 72.46 254 PHE A O 1
ATOM 1522 N N . ILE A 1 206 ? 28.027 -35.078 -15.633 1.00 68.42 255 ILE A N 1
ATOM 1523 C CA . ILE A 1 206 ? 27.099 -35.412 -16.699 1.00 67.50 255 ILE A CA 1
ATOM 1524 C C . ILE A 1 206 ? 26.812 -34.145 -17.541 1.00 66.98 255 ILE A C 1
ATOM 1525 O O . ILE A 1 206 ? 26.032 -33.281 -17.118 1.00 65.62 255 ILE A O 1
ATOM 1530 N N . PRO A 1 207 ? 27.455 -34.022 -18.726 1.00 68.61 256 PRO A N 1
ATOM 1531 C CA . PRO A 1 207 ? 27.409 -32.814 -19.544 1.00 68.45 256 PRO A CA 1
ATOM 1532 C C . PRO A 1 207 ? 26.057 -32.102 -19.680 1.00 66.38 256 PRO A C 1
ATOM 1533 O O . PRO A 1 207 ? 25.922 -31.005 -19.157 1.00 66.36 256 PRO A O 1
ATOM 1537 N N . LEU A 1 208 ? 25.059 -32.658 -20.352 1.00 65.30 257 LEU A N 1
ATOM 1538 C CA . LEU A 1 208 ? 23.836 -31.861 -20.478 1.00 63.58 257 LEU A CA 1
ATOM 1539 C C . LEU A 1 208 ? 22.655 -32.667 -20.030 1.00 62.33 257 LEU A C 1
ATOM 1540 O O . LEU A 1 208 ? 21.836 -33.090 -20.833 1.00 61.78 257 LEU A O 1
ATOM 1545 N N . ASN A 1 209 ? 22.590 -32.873 -18.722 1.00 62.64 258 ASN A N 1
ATOM 1546 C CA . ASN A 1 209 ? 21.664 -33.802 -18.103 1.00 62.11 258 ASN A CA 1
ATOM 1547 C C . ASN A 1 209 ? 20.190 -33.428 -18.303 1.00 60.35 258 ASN A C 1
ATOM 1548 O O . ASN A 1 209 ? 19.779 -32.321 -17.979 1.00 59.76 258 ASN A O 1
ATOM 1553 N N . GLN A 1 210 ? 19.392 -34.360 -18.816 1.00 60.07 259 GLN A N 1
ATOM 1554 C CA . GLN A 1 210 ? 17.971 -34.105 -19.029 1.00 58.46 259 GLN A CA 1
ATOM 1555 C C . GLN A 1 210 ? 17.113 -34.622 -17.883 1.00 57.98 259 GLN A C 1
ATOM 1556 O O . GLN A 1 210 ? 17.224 -35.782 -17.497 1.00 59.30 259 GLN A O 1
ATOM 1562 N N . THR A 1 211 ? 16.271 -33.759 -17.328 1.00 56.87 260 THR A N 1
ATOM 1563 C CA . THR A 1 211 ? 15.268 -34.173 -16.340 1.00 56.83 260 THR A CA 1
ATOM 1564 C C . THR A 1 211 ? 13.912 -33.529 -16.674 1.00 55.45 260 THR A C 1
ATOM 1565 O O . THR A 1 211 ? 13.822 -32.318 -16.891 1.00 54.93 260 THR A O 1
ATOM 1569 N N . ASP A 1 212 ? 12.862 -34.347 -16.746 1.00 55.35 261 ASP A N 1
ATOM 1570 C CA . ASP A 1 212 ? 11.538 -33.903 -17.200 1.00 54.18 261 ASP A CA 1
ATOM 1571 C C . ASP A 1 212 ? 10.942 -32.978 -16.152 1.00 52.47 261 ASP A C 1
ATOM 1572 O O . ASP A 1 212 ? 11.192 -33.137 -14.981 1.00 53.12 261 ASP A O 1
ATOM 1577 N N . ILE A 1 213 ? 10.215 -31.965 -16.598 1.00 51.17 262 ILE A N 1
ATOM 1578 C CA . ILE A 1 213 ? 9.609 -30.925 -15.748 1.00 49.97 262 ILE A CA 1
ATOM 1579 C C . ILE A 1 213 ? 8.110 -31.171 -15.808 1.00 49.15 262 ILE A C 1
ATOM 1580 O O . ILE A 1 213 ? 7.564 -31.349 -16.902 1.00 49.35 262 ILE A O 1
ATOM 1585 N N . ASN A 1 214 ? 7.440 -31.192 -14.660 1.00 48.47 263 ASN A N 1
ATOM 1586 C CA . ASN A 1 214 ? 6.005 -31.466 -14.621 1.00 47.64 263 ASN A CA 1
ATOM 1587 C C . ASN A 1 214 ? 5.236 -30.318 -15.228 1.00 46.82 263 ASN A C 1
ATOM 1588 O O . ASN A 1 214 ? 5.383 -29.186 -14.785 1.00 47.55 263 ASN A O 1
ATOM 1593 N N . VAL A 1 215 ? 4.422 -30.597 -16.243 1.00 45.69 264 VAL A N 1
ATOM 1594 C CA . VAL A 1 215 ? 3.566 -29.575 -16.831 1.00 44.23 264 VAL A CA 1
ATOM 1595 C C . VAL A 1 215 ? 2.188 -30.157 -17.094 1.00 45.09 264 VAL A C 1
ATOM 1596 O O . VAL A 1 215 ? 1.464 -29.692 -17.978 1.00 45.46 264 VAL A O 1
ATOM 1600 N N . GLY A 1 216 ? 1.821 -31.187 -16.333 1.00 45.76 265 GLY A N 1
ATOM 1601 C CA . GLY A 1 216 ? 0.462 -31.711 -16.377 1.00 46.93 265 GLY A CA 1
ATOM 1602 C C . GLY A 1 216 ? 0.293 -33.215 -16.478 1.00 47.82 265 GLY A C 1
ATOM 1603 O O . GLY A 1 216 ? -0.830 -33.728 -16.501 1.00 48.69 265 GLY A O 1
ATOM 1604 N N . TYR A 1 217 ? 1.409 -33.924 -16.509 1.00 47.89 266 TYR A N 1
ATOM 1605 C CA . TYR A 1 217 ? 1.430 -35.337 -16.845 1.00 48.41 266 TYR A CA 1
ATOM 1606 C C . TYR A 1 217 ? 0.722 -36.214 -15.837 1.00 49.75 266 TYR A C 1
ATOM 1607 O O . TYR A 1 217 ? 0.105 -37.201 -16.230 1.00 50.85 266 TYR A O 1
ATOM 1616 N N . TYR A 1 218 ? 0.791 -35.861 -14.553 1.00 50.10 267 TYR A N 1
ATOM 1617 C CA . TYR A 1 218 ? 0.101 -36.643 -13.531 1.00 51.12 267 TYR A CA 1
ATOM 1618 C C . TYR A 1 218 ? -1.411 -36.463 -13.512 1.00 51.71 267 TYR A C 1
ATOM 1619 O O . TYR A 1 218 ? -2.110 -37.315 -12.996 1.00 53.65 267 TYR A O 1
ATOM 1628 N N . THR A 1 219 ? -1.924 -35.380 -14.082 1.00 50.80 268 THR A N 1
ATOM 1629 C CA . THR A 1 219 ? -3.371 -35.143 -14.096 1.00 51.22 268 THR A CA 1
ATOM 1630 C C . THR A 1 219 ? -3.936 -35.201 -15.489 1.00 50.92 268 THR A C 1
ATOM 1631 O O . THR A 1 219 ? -5.136 -35.097 -15.679 1.00 51.75 268 THR A O 1
ATOM 1635 N N . GLY A 1 220 ? -3.065 -35.350 -16.471 1.00 50.04 269 GLY A N 1
ATOM 1636 C CA . GLY A 1 220 ? -3.503 -35.352 -17.856 1.00 50.32 269 GLY A CA 1
ATOM 1637 C C . GLY A 1 220 ? -3.809 -33.957 -18.351 1.00 50.07 269 GLY A C 1
ATOM 1638 O O . GLY A 1 220 ? -4.444 -33.782 -19.388 1.00 50.70 269 GLY A O 1
ATOM 1639 N N . ASP A 1 221 ? -3.348 -32.964 -17.601 1.00 49.66 270 ASP A N 1
ATOM 1640 C CA . ASP A 1 221 ? -3.447 -31.581 -18.016 1.00 49.57 270 ASP A CA 1
ATOM 1641 C C . ASP A 1 221 ? -2.402 -31.239 -19.057 1.00 48.43 270 ASP A C 1
ATOM 1642 O O . ASP A 1 221 ? -2.378 -30.138 -19.589 1.00 48.85 270 ASP A O 1
ATOM 1647 N N . ASP A 1 222 ? -1.534 -32.192 -19.345 1.00 47.89 271 ASP A N 1
ATOM 1648 C CA . ASP A 1 222 ? -0.491 -31.992 -20.322 1.00 47.31 271 ASP A CA 1
ATOM 1649 C C . ASP A 1 222 ? -1.012 -32.272 -21.731 1.00 47.24 271 ASP A C 1
ATOM 1650 O O . ASP A 1 222 ? -0.373 -31.918 -22.718 1.00 47.12 271 ASP A O 1
ATOM 1655 N N . ARG A 1 223 ? -2.182 -32.914 -21.793 1.00 47.60 272 ARG A N 1
ATOM 1656 C CA . ARG A 1 223 ? -2.916 -33.219 -23.021 1.00 47.21 272 ARG A CA 1
ATOM 1657 C C . ARG A 1 223 ? -3.756 -32.004 -23.430 1.00 47.68 272 ARG A C 1
ATOM 1658 O O . ARG A 1 223 ? -4.848 -31.788 -22.898 1.00 48.36 272 ARG A O 1
ATOM 1666 N N . LEU A 1 224 ? -3.247 -31.210 -24.368 1.00 47.20 273 LEU A N 1
ATOM 1667 C CA . LEU A 1 224 ? -3.839 -29.909 -24.687 1.00 47.62 273 LEU A CA 1
ATOM 1668 C C . LEU A 1 224 ? -5.082 -30.011 -25.553 1.00 49.12 273 LEU A C 1
ATOM 1669 O O . LEU A 1 224 ? -5.237 -30.967 -26.318 1.00 49.72 273 LEU A O 1
ATOM 1674 N N . PHE A 1 225 ? -5.972 -29.026 -25.397 1.00 49.97 274 PHE A N 1
ATOM 1675 C CA . PHE A 1 225 ? -7.020 -28.693 -26.368 1.00 50.80 274 PHE A CA 1
ATOM 1676 C C . PHE A 1 225 ? -6.657 -27.274 -26.762 1.00 51.68 274 PHE A C 1
ATOM 1677 O O . PHE A 1 225 ? -7.056 -26.326 -26.092 1.00 52.46 274 PHE A O 1
ATOM 1685 N N . LEU A 1 226 ? -5.860 -27.134 -27.822 1.00 51.76 275 LEU A N 1
ATOM 1686 C CA . LEU A 1 226 ? -5.185 -25.874 -28.098 1.00 52.16 275 LEU A CA 1
ATOM 1687 C C . LEU A 1 226 ? -5.825 -25.103 -29.216 1.00 54.10 275 LEU A C 1
ATOM 1688 O O . LEU A 1 226 ? -5.450 -25.275 -30.367 1.00 54.63 275 LEU A O 1
ATOM 1693 N N . VAL A 1 227 ? -6.777 -24.240 -28.887 1.00 55.72 276 VAL A N 1
ATOM 1694 C CA . VAL A 1 227 ? -7.333 -23.363 -29.901 1.00 57.72 276 VAL A CA 1
ATOM 1695 C C . VAL A 1 227 ? -6.683 -21.991 -29.793 1.00 58.28 276 VAL A C 1
ATOM 1696 O O . VAL A 1 227 ? -5.683 -21.728 -30.475 1.00 58.72 276 VAL A O 1
ATOM 1700 N N . SER A 1 228 ? -7.223 -21.127 -28.936 1.00 58.78 277 SER A N 1
ATOM 1701 C CA . SER A 1 228 ? -6.528 -19.891 -28.568 1.00 58.87 277 SER A CA 1
ATOM 1702 C C . SER A 1 228 ? -5.331 -20.211 -27.659 1.00 56.61 277 SER A C 1
ATOM 1703 O O . SER A 1 228 ? -5.315 -21.274 -27.020 1.00 55.42 277 SER A O 1
ATOM 1706 N N . PRO A 1 229 ? -4.328 -19.307 -27.597 1.00 56.18 278 PRO A N 1
ATOM 1707 C CA . PRO A 1 229 ? -3.064 -19.581 -26.884 1.00 54.08 278 PRO A CA 1
ATOM 1708 C C . PRO A 1 229 ? -3.280 -19.947 -25.433 1.00 52.59 278 PRO A C 1
ATOM 1709 O O . PRO A 1 229 ? -4.179 -19.407 -24.799 1.00 53.77 278 PRO A O 1
ATOM 1713 N N . LEU A 1 230 ? -2.469 -20.875 -24.941 1.00 50.39 279 LEU A N 1
ATOM 1714 C CA . LEU A 1 230 ? -2.586 -21.401 -23.597 1.00 49.43 279 LEU A CA 1
ATOM 1715 C C . LEU A 1 230 ? -1.341 -21.043 -22.861 1.00 48.79 279 LEU A C 1
ATOM 1716 O O . LEU A 1 230 ? -0.251 -21.177 -23.417 1.00 48.61 279 LEU A O 1
ATOM 1721 N N . ILE A 1 231 ? -1.475 -20.592 -21.619 1.00 48.87 280 ILE A N 1
ATOM 1722 C CA . ILE A 1 231 ? -0.294 -20.500 -20.756 1.00 48.10 280 ILE A CA 1
ATOM 1723 C C . ILE A 1 231 ? -0.081 -21.855 -20.098 1.00 46.56 280 ILE A C 1
ATOM 1724 O O . ILE A 1 231 ? -0.938 -22.337 -19.374 1.00 46.16 280 ILE A O 1
ATOM 1729 N N . ILE A 1 232 ? 1.058 -22.464 -20.393 1.00 45.77 281 ILE A N 1
ATOM 1730 C CA . ILE A 1 232 ? 1.457 -23.727 -19.793 1.00 44.87 281 ILE A CA 1
ATOM 1731 C C . ILE A 1 232 ? 2.192 -23.403 -18.498 1.00 45.11 281 ILE A C 1
ATOM 1732 O O . ILE A 1 232 ? 3.073 -22.526 -18.460 1.00 45.62 281 ILE A O 1
ATOM 1737 N N . SER A 1 233 ? 1.827 -24.100 -17.436 1.00 44.81 282 SER A N 1
ATOM 1738 C CA . SER A 1 233 ? 2.260 -23.684 -16.121 1.00 45.55 282 SER A CA 1
ATOM 1739 C C . SER A 1 233 ? 2.905 -24.798 -15.343 1.00 44.66 282 SER A C 1
ATOM 1740 O O . SER A 1 233 ? 2.306 -25.845 -15.120 1.00 45.13 282 SER A O 1
ATOM 1743 N N . HIS A 1 234 ? 4.121 -24.573 -14.907 1.00 44.48 283 HIS A N 1
ATOM 1744 C CA . HIS A 1 234 ? 4.789 -25.553 -14.071 1.00 44.81 283 HIS A CA 1
ATOM 1745 C C . HIS A 1 234 ? 4.859 -25.049 -12.634 1.00 46.00 283 HIS A C 1
ATOM 1746 O O . HIS A 1 234 ? 5.502 -24.042 -12.356 1.00 47.00 283 HIS A O 1
ATOM 1753 N N . GLU A 1 235 ? 4.157 -25.731 -11.734 1.00 46.87 284 GLU A N 1
ATOM 1754 C CA . GLU A 1 235 ? 4.132 -25.357 -10.330 1.00 48.24 284 GLU A CA 1
ATOM 1755 C C . GLU A 1 235 ? 5.427 -25.815 -9.672 1.00 48.17 284 GLU A C 1
ATOM 1756 O O . GLU A 1 235 ? 5.776 -26.998 -9.723 1.00 48.17 284 GLU A O 1
ATOM 1762 N N . ILE A 1 236 ? 6.126 -24.855 -9.066 1.00 48.31 285 ILE A N 1
ATOM 1763 C CA . ILE A 1 236 ? 7.403 -25.067 -8.425 1.00 47.79 285 ILE A CA 1
ATOM 1764 C C . ILE A 1 236 ? 7.186 -25.587 -7.025 1.00 48.82 285 ILE A C 1
ATOM 1765 O O . ILE A 1 236 ? 7.061 -24.828 -6.085 1.00 50.08 285 ILE A O 1
ATOM 1770 N N . ASN A 1 237 ? 7.135 -26.900 -6.909 1.00 49.15 286 ASN A N 1
ATOM 1771 C CA . ASN A 1 237 ? 6.969 -27.578 -5.635 1.00 50.78 286 ASN A CA 1
ATOM 1772 C C . ASN A 1 237 ? 8.250 -28.269 -5.219 1.00 51.76 286 ASN A C 1
ATOM 1773 O O . ASN A 1 237 ? 9.281 -28.118 -5.861 1.00 51.19 286 ASN A O 1
ATOM 1778 N N . GLN A 1 238 ? 8.179 -29.060 -4.161 1.00 53.95 287 GLN A N 1
ATOM 1779 C CA . GLN A 1 238 ? 9.351 -29.779 -3.698 1.00 56.14 287 GLN A CA 1
ATOM 1780 C C . GLN A 1 238 ? 10.074 -30.512 -4.832 1.00 55.10 287 GLN A C 1
ATOM 1781 O O . GLN A 1 238 ? 11.303 -30.510 -4.894 1.00 56.02 287 GLN A O 1
ATOM 1787 N N . GLN A 1 239 ? 9.317 -31.124 -5.733 1.00 53.82 288 GLN A N 1
ATOM 1788 C CA . GLN A 1 239 ? 9.918 -31.919 -6.786 1.00 53.42 288 GLN A CA 1
ATOM 1789 C C . GLN A 1 239 ? 10.500 -31.104 -7.931 1.00 51.80 288 GLN A C 1
ATOM 1790 O O . GLN A 1 239 ? 11.229 -31.644 -8.762 1.00 51.50 288 GLN A O 1
ATOM 1796 N N . SER A 1 240 ? 10.198 -29.813 -7.972 1.00 50.80 289 SER A N 1
ATOM 1797 C CA . SER A 1 240 ? 10.627 -29.001 -9.083 1.00 49.78 289 SER A CA 1
ATOM 1798 C C . SER A 1 240 ? 12.105 -28.754 -8.968 1.00 50.78 289 SER A C 1
ATOM 1799 O O . SER A 1 240 ? 12.627 -28.667 -7.851 1.00 52.25 289 SER A O 1
ATOM 1802 N N . PRO A 1 241 ? 12.799 -28.673 -10.118 1.00 50.29 290 PRO A N 1
ATOM 1803 C CA . PRO A 1 241 ? 14.192 -28.279 -10.170 1.00 50.93 290 PRO A CA 1
ATOM 1804 C C . PRO A 1 241 ? 14.328 -26.865 -9.695 1.00 51.79 290 PRO A C 1
ATOM 1805 O O . PRO A 1 241 ? 15.424 -26.454 -9.307 1.00 53.27 290 PRO A O 1
ATOM 1809 N N . PHE A 1 242 ? 13.222 -26.122 -9.736 1.00 51.34 291 PHE A N 1
ATOM 1810 C CA . PHE A 1 242 ? 13.245 -24.697 -9.420 1.00 52.27 291 PHE A CA 1
ATOM 1811 C C . PHE A 1 242 ? 12.932 -24.361 -7.959 1.00 52.82 291 PHE A C 1
ATOM 1812 O O . PHE A 1 242 ? 12.840 -23.176 -7.588 1.00 53.55 291 PHE A O 1
ATOM 1820 N N . TRP A 1 243 ? 12.800 -25.406 -7.138 1.00 52.37 292 TRP A N 1
ATOM 1821 C CA . TRP A 1 243 ? 12.402 -25.282 -5.738 1.00 52.38 292 TRP A CA 1
ATOM 1822 C C . TRP A 1 243 ? 13.324 -24.397 -4.926 1.00 53.71 292 TRP A C 1
ATOM 1823 O O . TRP A 1 243 ? 12.848 -23.596 -4.121 1.00 54.98 292 TRP A O 1
ATOM 1834 N N . GLU A 1 244 ? 14.629 -24.516 -5.128 1.00 53.60 293 GLU A N 1
ATOM 1835 C CA . GLU A 1 244 ? 15.547 -23.746 -4.301 1.00 54.64 293 GLU A CA 1
ATOM 1836 C C . GLU A 1 244 ? 16.180 -22.609 -5.074 1.00 54.15 293 GLU A C 1
ATOM 1837 O O . GLU A 1 244 ? 17.341 -22.287 -4.862 1.00 56.01 293 GLU A O 1
ATOM 1843 N N . ILE A 1 245 ? 15.427 -21.995 -5.971 1.00 52.41 294 ILE A N 1
ATOM 1844 C CA . ILE A 1 245 ? 15.957 -20.897 -6.761 1.00 52.11 294 ILE A CA 1
ATOM 1845 C C . ILE A 1 245 ? 15.181 -19.610 -6.482 1.00 52.95 294 ILE A C 1
ATOM 1846 O O . ILE A 1 245 ? 13.998 -19.504 -6.820 1.00 52.54 294 ILE A O 1
ATOM 1851 N N . SER A 1 246 ? 15.845 -18.652 -5.843 1.00 54.58 295 SER A N 1
ATOM 1852 C CA . SER A 1 246 ? 15.270 -17.341 -5.579 1.00 55.59 295 SER A CA 1
ATOM 1853 C C . SER A 1 246 ? 15.533 -16.428 -6.748 1.00 56.23 295 SER A C 1
ATOM 1854 O O . SER A 1 246 ? 16.425 -16.695 -7.551 1.00 56.19 295 SER A O 1
ATOM 1857 N N . LYS A 1 247 ? 14.768 -15.338 -6.821 1.00 57.50 296 LYS A N 1
ATOM 1858 C CA . LYS A 1 247 ? 14.999 -14.241 -7.780 1.00 58.86 296 LYS A CA 1
ATOM 1859 C C . LYS A 1 247 ? 16.478 -13.901 -7.901 1.00 60.36 296 LYS A C 1
ATOM 1860 O O . LYS A 1 247 ? 17.004 -13.770 -9.001 1.00 60.51 296 LYS A O 1
ATOM 1866 N N . ALA A 1 248 ? 17.138 -13.773 -6.758 1.00 62.00 297 ALA A N 1
ATOM 1867 C CA . ALA A 1 248 ? 18.532 -13.403 -6.729 1.00 64.08 297 ALA A CA 1
ATOM 1868 C C . ALA A 1 248 ? 19.462 -14.484 -7.267 1.00 63.96 297 ALA A C 1
ATOM 1869 O O . ALA A 1 248 ? 20.500 -14.159 -7.816 1.00 65.22 297 ALA A O 1
ATOM 1871 N N . GLN A 1 249 ? 19.110 -15.756 -7.112 1.00 63.23 298 GLN A N 1
ATOM 1872 C CA . GLN A 1 249 ? 19.973 -16.830 -7.616 1.00 64.11 298 GLN A CA 1
ATOM 1873 C C . GLN A 1 249 ? 19.822 -17.052 -9.107 1.00 62.74 298 GLN A C 1
ATOM 1874 O O . GLN A 1 249 ? 20.803 -17.359 -9.794 1.00 63.25 298 GLN A O 1
ATOM 1880 N N . LEU A 1 250 ? 18.594 -16.901 -9.598 1.00 61.02 299 LEU A N 1
ATOM 1881 C CA . LEU A 1 250 ? 18.256 -17.288 -10.967 1.00 59.46 299 LEU A CA 1
ATOM 1882 C C . LEU A 1 250 ? 19.285 -16.862 -12.013 1.00 60.87 299 LEU A C 1
ATOM 1883 O O . LEU A 1 250 ? 19.674 -17.692 -12.837 1.00 60.68 299 LEU A O 1
ATOM 1888 N N . PRO A 1 251 ? 19.736 -15.584 -11.986 1.00 62.44 300 PRO A N 1
ATOM 1889 C CA . PRO A 1 251 ? 20.640 -15.133 -13.032 1.00 63.78 300 PRO A CA 1
ATOM 1890 C C . PRO A 1 251 ? 21.961 -15.855 -12.972 1.00 64.91 300 PRO A C 1
ATOM 1891 O O . PRO A 1 251 ? 22.660 -15.922 -13.972 1.00 66.27 300 PRO A O 1
ATOM 1895 N N . LYS A 1 252 ? 22.297 -16.401 -11.811 1.00 65.10 301 LYS A N 1
ATOM 1896 C CA . LYS A 1 252 ? 23.577 -17.076 -11.636 1.00 66.39 301 LYS A CA 1
ATOM 1897 C C . LYS A 1 252 ? 23.454 -18.541 -12.054 1.00 65.03 301 LYS A C 1
ATOM 1898 O O . LYS A 1 252 ? 24.449 -19.219 -12.278 1.00 65.91 301 LYS A O 1
ATOM 1900 N N . GLU A 1 253 ? 22.225 -19.022 -12.184 1.00 63.39 302 GLU A N 1
ATOM 1901 C CA . GLU A 1 253 ? 21.993 -20.396 -12.615 1.00 62.48 302 GLU A CA 1
ATOM 1902 C C . GLU A 1 253 ? 22.319 -20.549 -14.093 1.00 62.45 302 GLU A C 1
ATOM 1903 O O . GLU A 1 253 ? 22.192 -19.591 -14.857 1.00 63.22 302 GLU A O 1
ATOM 1909 N N . GLU A 1 254 ? 22.772 -21.734 -14.493 1.00 62.13 303 GLU A N 1
ATOM 1910 C CA . GLU A 1 254 ? 23.106 -21.984 -15.899 1.00 62.24 303 GLU A CA 1
ATOM 1911 C C . GLU A 1 254 ? 22.319 -23.189 -16.354 1.00 60.48 303 GLU A C 1
ATOM 1912 O O . GLU A 1 254 ? 22.785 -24.317 -16.244 1.00 61.33 303 GLU A O 1
ATOM 1914 N N . LEU A 1 255 ? 21.110 -22.945 -16.844 1.00 58.56 304 LEU A N 1
ATOM 1915 C CA . LEU A 1 255 ? 20.194 -24.018 -17.181 1.00 56.42 304 LEU A CA 1
ATOM 1916 C C . LEU A 1 255 ? 19.368 -23.655 -18.400 1.00 55.85 304 LEU A C 1
ATOM 1917 O O . LEU A 1 255 ? 19.292 -22.489 -18.777 1.00 57.11 304 LEU A O 1
ATOM 1922 N N . GLU A 1 256 ? 18.737 -24.650 -19.006 1.00 54.44 305 GLU A N 1
ATOM 1923 C CA . GLU A 1 256 ? 17.933 -24.443 -20.187 1.00 53.45 305 GLU A CA 1
ATOM 1924 C C . GLU A 1 256 ? 16.726 -25.357 -20.086 1.00 51.91 305 GLU A C 1
ATOM 1925 O O . GLU A 1 256 ? 16.856 -26.538 -19.753 1.00 51.94 305 GLU A O 1
ATOM 1931 N N . ILE A 1 257 ? 15.549 -24.797 -20.340 1.00 50.80 306 ILE A N 1
ATOM 1932 C CA . ILE A 1 257 ? 14.302 -25.554 -20.382 1.00 48.89 306 ILE A CA 1
ATOM 1933 C C . ILE A 1 257 ? 13.963 -25.755 -21.831 1.00 48.42 306 ILE A C 1
ATOM 1934 O O . ILE A 1 257 ? 13.783 -24.790 -22.553 1.00 49.53 306 ILE A O 1
ATOM 1939 N N . VAL A 1 258 ? 13.888 -26.994 -22.266 1.00 47.35 307 VAL A N 1
ATOM 1940 C CA . VAL A 1 258 ? 13.501 -27.270 -23.627 1.00 47.13 307 VAL A CA 1
ATOM 1941 C C . VAL A 1 258 ? 12.030 -27.594 -23.584 1.00 46.49 307 VAL A C 1
ATOM 1942 O O . VAL A 1 258 ? 11.576 -28.412 -22.773 1.00 46.30 307 VAL A O 1
ATOM 1946 N N . VAL A 1 259 ? 11.279 -26.963 -24.466 1.00 46.58 308 VAL A N 1
ATOM 1947 C CA . VAL A 1 259 ? 9.846 -27.078 -24.440 1.00 46.05 308 VAL A CA 1
ATOM 1948 C C . VAL A 1 259 ? 9.422 -27.791 -25.717 1.00 46.74 308 VAL A C 1
ATOM 1949 O O . VAL A 1 259 ? 9.834 -27.401 -26.810 1.00 48.13 308 VAL A O 1
ATOM 1953 N N . ILE A 1 260 ? 8.643 -28.863 -25.587 1.00 46.22 309 ILE A N 1
ATOM 1954 C CA . ILE A 1 260 ? 8.358 -29.732 -26.733 1.00 46.52 309 ILE A CA 1
ATOM 1955 C C . ILE A 1 260 ? 6.865 -29.979 -26.870 1.00 46.76 309 ILE A C 1
ATOM 1956 O O . ILE A 1 260 ? 6.229 -30.473 -25.938 1.00 46.16 309 ILE A O 1
ATOM 1961 N N . LEU A 1 261 ? 6.318 -29.651 -28.039 1.00 48.20 310 LEU A N 1
ATOM 1962 C CA . LEU A 1 261 ? 4.892 -29.810 -28.337 1.00 49.14 310 LEU A CA 1
ATOM 1963 C C . LEU A 1 261 ? 4.706 -30.854 -29.428 1.00 50.16 310 LEU A C 1
ATOM 1964 O O . LEU A 1 261 ? 5.296 -30.731 -30.492 1.00 51.26 310 LEU A O 1
ATOM 1969 N N . GLU A 1 262 ? 3.904 -31.884 -29.167 1.00 50.48 311 GLU A N 1
ATOM 1970 C CA . GLU A 1 262 ? 3.719 -32.989 -30.115 1.00 51.90 311 GLU A CA 1
ATOM 1971 C C . GLU A 1 262 ? 2.243 -33.241 -30.351 1.00 52.71 311 GLU A C 1
ATOM 1972 O O . GLU A 1 262 ? 1.436 -33.126 -29.426 1.00 53.08 311 GLU A O 1
ATOM 1978 N N . GLY A 1 263 ? 1.880 -33.592 -31.578 1.00 53.82 312 GLY A N 1
ATOM 1979 C CA . GLY A 1 263 ? 0.488 -33.876 -31.896 1.00 54.29 312 GLY A CA 1
ATOM 1980 C C . GLY A 1 263 ? 0.393 -34.271 -33.338 1.00 55.67 312 GLY A C 1
ATOM 1981 O O . GLY A 1 263 ? 1.407 -34.371 -34.009 1.00 56.60 312 GLY A O 1
ATOM 1982 N N . MET A 1 264 ? -0.818 -34.491 -33.827 1.00 56.33 313 MET A N 1
ATOM 1983 C CA . MET A 1 264 ? -0.981 -34.907 -35.205 1.00 57.94 313 MET A CA 1
ATOM 1984 C C . MET A 1 264 ? -1.648 -33.856 -36.046 1.00 58.48 313 MET A C 1
ATOM 1985 O O . MET A 1 264 ? -2.586 -33.209 -35.608 1.00 58.79 313 MET A O 1
ATOM 1990 N N . VAL A 1 265 ? -1.138 -33.674 -37.253 1.00 59.14 314 VAL A N 1
ATOM 1991 C CA . VAL A 1 265 ? -1.702 -32.728 -38.175 1.00 60.30 314 VAL A CA 1
ATOM 1992 C C . VAL A 1 265 ? -3.091 -33.219 -38.498 1.00 61.36 314 VAL A C 1
ATOM 1993 O O . VAL A 1 265 ? -3.263 -34.314 -38.992 1.00 61.95 314 VAL A O 1
ATOM 1997 N N . GLU A 1 266 ? -4.098 -32.419 -38.207 1.00 62.09 315 GLU A N 1
ATOM 1998 C CA . GLU A 1 266 ? -5.451 -32.858 -38.459 1.00 63.94 315 GLU A CA 1
ATOM 1999 C C . GLU A 1 266 ? -5.625 -33.547 -39.835 1.00 66.13 315 GLU A C 1
ATOM 2000 O O . GLU A 1 266 ? -6.214 -34.632 -39.907 1.00 67.03 315 GLU A O 1
ATOM 2006 N N . ALA A 1 267 ? -5.097 -32.940 -40.904 1.00 67.35 316 ALA A N 1
ATOM 2007 C CA . ALA A 1 267 ? -5.375 -33.395 -42.275 1.00 69.18 316 ALA A CA 1
ATOM 2008 C C . ALA A 1 267 ? -4.702 -34.702 -42.647 1.00 69.32 316 ALA A C 1
ATOM 2009 O O . ALA A 1 267 ? -5.372 -35.637 -43.045 1.00 70.55 316 ALA A O 1
ATOM 2011 N N . THR A 1 268 ? -3.378 -34.745 -42.556 1.00 68.92 317 THR A N 1
ATOM 2012 C CA . THR A 1 268 ? -2.597 -35.977 -42.714 1.00 69.30 317 THR A CA 1
ATOM 2013 C C . THR A 1 268 ? -2.450 -36.508 -41.318 1.00 67.75 317 THR A C 1
ATOM 2014 O O . THR A 1 268 ? -2.028 -35.765 -40.447 1.00 67.43 317 THR A O 1
ATOM 2018 N N . GLY A 1 269 ? -2.782 -37.757 -41.047 1.00 67.89 318 GLY A N 1
ATOM 2019 C CA . GLY A 1 269 ? -2.756 -38.197 -39.637 1.00 66.58 318 GLY A CA 1
ATOM 2020 C C . GLY A 1 269 ? -1.413 -38.076 -38.902 1.00 65.30 318 GLY A C 1
ATOM 2021 O O . GLY A 1 269 ? -1.288 -38.495 -37.752 1.00 64.25 318 GLY A O 1
ATOM 2022 N N . MET A 1 270 ? -0.427 -37.470 -39.560 1.00 65.61 319 MET A N 1
ATOM 2023 C CA . MET A 1 270 ? 0.975 -37.548 -39.172 1.00 65.03 319 MET A CA 1
ATOM 2024 C C . MET A 1 270 ? 1.385 -36.680 -37.990 1.00 63.07 319 MET A C 1
ATOM 2025 O O . MET A 1 270 ? 0.978 -35.529 -37.870 1.00 62.75 319 MET A O 1
ATOM 2030 N N . THR A 1 271 ? 2.237 -37.252 -37.148 1.00 61.96 320 THR A N 1
ATOM 2031 C CA . THR A 1 271 ? 2.695 -36.630 -35.927 1.00 60.19 320 THR A CA 1
ATOM 2032 C C . THR A 1 271 ? 3.835 -35.662 -36.163 1.00 59.68 320 THR A C 1
ATOM 2033 O O . THR A 1 271 ? 4.828 -36.005 -36.804 1.00 60.64 320 THR A O 1
ATOM 2037 N N . CYS A 1 272 ? 3.702 -34.461 -35.613 1.00 58.25 321 CYS A N 1
ATOM 2038 C CA . CYS A 1 272 ? 4.773 -33.477 -35.662 1.00 58.09 321 CYS A CA 1
ATOM 2039 C C . CYS A 1 272 ? 5.268 -33.074 -34.286 1.00 55.25 321 CYS A C 1
ATOM 2040 O O . CYS A 1 272 ? 4.563 -33.222 -33.297 1.00 54.09 321 CYS A O 1
ATOM 2043 N N . GLN A 1 273 ? 6.474 -32.518 -34.248 1.00 54.08 322 GLN A N 1
ATOM 2044 C CA . GLN A 1 273 ? 7.076 -32.037 -33.015 1.00 51.28 322 GLN A CA 1
ATOM 2045 C C . GLN A 1 273 ? 7.654 -30.639 -33.227 1.00 51.13 322 GLN A C 1
ATOM 2046 O O . GLN A 1 273 ? 8.580 -30.450 -34.038 1.00 52.14 322 GLN A O 1
ATOM 2052 N N . ALA A 1 274 ? 7.080 -29.673 -32.505 1.00 49.27 323 ALA A N 1
ATOM 2053 C CA . ALA A 1 274 ? 7.546 -28.292 -32.464 1.00 49.01 323 ALA A CA 1
ATOM 2054 C C . ALA A 1 274 ? 8.374 -28.075 -31.196 1.00 48.13 323 ALA A C 1
ATOM 2055 O O . ALA A 1 274 ? 7.986 -28.500 -30.133 1.00 47.62 323 ALA A O 1
ATOM 2057 N N . ARG A 1 275 ? 9.527 -27.436 -31.301 1.00 48.86 324 ARG A N 1
ATOM 2058 C CA . ARG A 1 275 ? 10.371 -27.238 -30.134 1.00 48.36 324 ARG A CA 1
ATOM 2059 C C . ARG A 1 275 ? 10.721 -25.780 -29.962 1.00 49.34 324 ARG A C 1
ATOM 2060 O O . ARG A 1 275 ? 10.744 -25.007 -30.919 1.00 51.34 324 ARG A O 1
ATOM 2068 N N . SER A 1 276 ? 10.985 -25.402 -28.723 1.00 48.64 325 SER A N 1
ATOM 2069 C CA . SER A 1 276 ? 11.627 -24.141 -28.436 1.00 49.23 325 SER A CA 1
ATOM 2070 C C . SER A 1 276 ? 12.398 -24.291 -27.135 1.00 48.64 325 SER A C 1
ATOM 2071 O O . SER A 1 276 ? 12.411 -25.362 -26.533 1.00 47.77 325 SER A O 1
ATOM 2074 N N . SER A 1 277 ? 13.046 -23.224 -26.704 1.00 49.41 326 SER A N 1
ATOM 2075 C CA . SER A 1 277 ? 13.987 -23.327 -25.630 1.00 49.59 326 SER A CA 1
ATOM 2076 C C . SER A 1 277 ? 14.010 -22.041 -24.853 1.00 50.04 326 SER A C 1
ATOM 2077 O O . SER A 1 277 ? 13.813 -20.969 -25.403 1.00 51.13 326 SER A O 1
ATOM 2080 N N . TYR A 1 278 ? 14.254 -22.160 -23.561 1.00 49.86 327 TYR A N 1
ATOM 2081 C CA . TYR A 1 278 ? 14.437 -21.000 -22.711 1.00 50.80 327 TYR A CA 1
ATOM 2082 C C . TYR A 1 278 ? 15.739 -21.142 -21.954 1.00 51.68 327 TYR A C 1
ATOM 2083 O O . TYR A 1 278 ? 15.893 -22.046 -21.118 1.00 51.09 327 TYR A O 1
ATOM 2092 N N . ILE A 1 279 ? 16.690 -20.269 -22.249 1.00 53.45 328 ILE A N 1
ATOM 2093 C CA . ILE A 1 279 ? 17.895 -20.228 -21.427 1.00 54.50 328 ILE A CA 1
ATOM 2094 C C . ILE A 1 279 ? 17.673 -19.290 -20.262 1.00 54.82 328 ILE A C 1
ATOM 2095 O O . ILE A 1 279 ? 16.709 -18.528 -20.240 1.00 54.77 328 ILE A O 1
ATOM 2100 N N . THR A 1 280 ? 18.568 -19.362 -19.292 1.00 55.61 329 THR A N 1
ATOM 2101 C CA . THR A 1 280 ? 18.356 -18.741 -17.997 1.00 55.87 329 THR A CA 1
ATOM 2102 C C . THR A 1 280 ? 17.973 -17.234 -18.105 1.00 56.90 329 THR A C 1
ATOM 2103 O O . THR A 1 280 ? 17.072 -16.752 -17.405 1.00 56.07 329 THR A O 1
ATOM 2107 N N . SER A 1 281 ? 18.608 -16.518 -19.032 1.00 58.59 330 SER A N 1
ATOM 2108 C CA . SER A 1 281 ? 18.290 -15.103 -19.293 1.00 60.01 330 SER A CA 1
ATOM 2109 C C . SER A 1 281 ? 16.963 -14.816 -20.026 1.00 58.88 330 SER A C 1
ATOM 2110 O O . SER A 1 281 ? 16.618 -13.660 -20.269 1.00 59.62 330 SER A O 1
ATOM 2113 N N . GLU A 1 282 ? 16.228 -15.864 -20.379 1.00 56.92 331 GLU A N 1
ATOM 2114 C CA . GLU A 1 282 ? 14.910 -15.701 -20.992 1.00 55.80 331 GLU A CA 1
ATOM 2115 C C . GLU A 1 282 ? 13.770 -16.034 -20.024 1.00 53.93 331 GLU A C 1
ATOM 2116 O O . GLU A 1 282 ? 12.608 -16.034 -20.401 1.00 53.18 331 GLU A O 1
ATOM 2122 N N . ILE A 1 283 ? 14.106 -16.305 -18.766 1.00 53.17 332 ILE A N 1
ATOM 2123 C CA . ILE A 1 283 ? 13.097 -16.517 -17.732 1.00 51.33 332 ILE A CA 1
ATOM 2124 C C . ILE A 1 283 ? 12.908 -15.238 -16.891 1.00 52.63 332 ILE A C 1
ATOM 2125 O O . ILE A 1 283 ? 13.765 -14.890 -16.093 1.00 54.19 332 ILE A O 1
ATOM 2130 N N . LEU A 1 284 ? 11.798 -14.529 -17.070 1.00 52.52 333 LEU A N 1
ATOM 2131 C CA . LEU A 1 284 ? 11.567 -13.286 -16.323 1.00 53.27 333 LEU A CA 1
ATOM 2132 C C . LEU A 1 284 ? 10.898 -13.517 -14.964 1.00 52.60 333 LEU A C 1
ATOM 2133 O O . LEU A 1 284 ? 9.749 -13.962 -14.896 1.00 51.58 333 LEU A O 1
ATOM 2138 N N . TRP A 1 285 ? 11.621 -13.219 -13.882 1.00 53.11 334 TRP A N 1
ATOM 2139 C CA . TRP A 1 285 ? 11.091 -13.425 -12.536 1.00 52.44 334 TRP A CA 1
ATOM 2140 C C . TRP A 1 285 ? 10.211 -12.261 -12.134 1.00 54.25 334 TRP A C 1
ATOM 2141 O O . TRP A 1 285 ? 10.688 -11.138 -12.045 1.00 56.46 334 TRP A O 1
ATOM 2152 N N . GLY A 1 286 ? 8.946 -12.533 -11.854 1.00 53.65 335 GLY A N 1
ATOM 2153 C CA . GLY A 1 286 ? 8.066 -11.520 -11.321 1.00 55.40 335 GLY A CA 1
ATOM 2154 C C . GLY A 1 286 ? 7.234 -10.900 -12.407 1.00 56.60 335 GLY A C 1
ATOM 2155 O O . GLY A 1 286 ? 6.873 -9.733 -12.317 1.00 59.07 335 GLY A O 1
ATOM 2156 N N . TYR A 1 287 ? 6.913 -11.691 -13.429 1.00 55.61 336 TYR A N 1
ATOM 2157 C CA . TYR A 1 287 ? 6.116 -11.231 -14.568 1.00 56.20 336 TYR A CA 1
ATOM 2158 C C . TYR A 1 287 ? 4.896 -12.104 -14.844 1.00 54.82 336 TYR A C 1
ATOM 2159 O O . TYR A 1 287 ? 4.740 -13.179 -14.285 1.00 53.26 336 TYR A O 1
ATOM 2168 N N . ARG A 1 288 ? 4.049 -11.625 -15.742 1.00 55.73 337 ARG A N 1
ATOM 2169 C CA . ARG A 1 288 ? 2.832 -12.304 -16.133 1.00 55.21 337 ARG A CA 1
ATOM 2170 C C . ARG A 1 288 ? 2.599 -12.114 -17.605 1.00 56.07 337 ARG A C 1
ATOM 2171 O O . ARG A 1 288 ? 2.968 -11.073 -18.151 1.00 57.88 337 ARG A O 1
ATOM 2179 N N . PHE A 1 289 ? 1.944 -13.083 -18.245 1.00 55.24 338 PHE A N 1
ATOM 2180 C CA . PHE A 1 289 ? 1.584 -12.921 -19.646 1.00 56.06 338 PHE A CA 1
ATOM 2181 C C . PHE A 1 289 ? 0.380 -12.010 -19.860 1.00 59.02 338 PHE A C 1
ATOM 2182 O O . PHE A 1 289 ? -0.644 -12.138 -19.192 1.00 59.42 338 PHE A O 1
ATOM 2190 N N . THR A 1 290 ? 0.523 -11.078 -20.793 1.00 62.00 339 THR A N 1
ATOM 2191 C CA . THR A 1 290 ? -0.572 -10.202 -21.199 1.00 65.51 339 THR A CA 1
ATOM 2192 C C . THR A 1 290 ? -1.683 -11.043 -21.804 1.00 65.60 339 THR A C 1
ATOM 2193 O O . THR A 1 290 ? -1.400 -11.908 -22.619 1.00 64.22 339 THR A O 1
ATOM 2197 N N . PRO A 1 291 ? -2.947 -10.793 -21.414 1.00 67.73 340 PRO A N 1
ATOM 2198 C CA . PRO A 1 291 ? -4.090 -11.431 -22.071 1.00 68.63 340 PRO A CA 1
ATOM 2199 C C . PRO A 1 291 ? -4.051 -11.257 -23.588 1.00 70.25 340 PRO A C 1
ATOM 2200 O O . PRO A 1 291 ? -3.570 -10.233 -24.087 1.00 72.08 340 PRO A O 1
ATOM 2204 N N . VAL A 1 292 ? -4.552 -12.251 -24.314 1.00 69.98 341 VAL A N 1
ATOM 2205 C CA . VAL A 1 292 ? -4.656 -12.138 -25.760 1.00 71.66 341 VAL A CA 1
ATOM 2206 C C . VAL A 1 292 ? -6.087 -12.333 -26.232 1.00 73.95 341 VAL A C 1
ATOM 2207 O O . VAL A 1 292 ? -6.375 -12.182 -27.415 1.00 75.66 341 VAL A O 1
ATOM 2211 N N . LEU A 1 293 ? -6.983 -12.671 -25.309 1.00 75.07 342 LEU A N 1
ATOM 2212 C CA . LEU A 1 293 ? -8.382 -12.936 -25.661 1.00 77.45 342 LEU A CA 1
ATOM 2213 C C . LEU A 1 293 ? -9.304 -11.777 -25.375 1.00 81.53 342 LEU A C 1
ATOM 2214 O O . LEU A 1 293 ? -9.228 -11.154 -24.315 1.00 81.96 342 LEU A O 1
ATOM 2219 N N . THR A 1 294 ? -10.180 -11.523 -26.346 1.00 85.07 343 THR A N 1
ATOM 2220 C CA . THR A 1 294 ? -11.275 -10.566 -26.241 1.00 89.63 343 THR A CA 1
ATOM 2221 C C . THR A 1 294 ? -12.508 -11.192 -26.916 1.00 91.49 343 THR A C 1
ATOM 2222 O O . THR A 1 294 ? -12.372 -11.981 -27.862 1.00 90.46 343 THR A O 1
ATOM 2226 N N . LEU A 1 295 ? -13.702 -10.848 -26.433 1.00 94.74 344 LEU A N 1
ATOM 2227 C CA . LEU A 1 295 ? -14.943 -11.350 -27.030 1.00 97.11 344 LEU A CA 1
ATOM 2228 C C . LEU A 1 295 ? -15.676 -10.276 -27.853 1.00 101.52 344 LEU A C 1
ATOM 2229 O O . LEU A 1 295 ? -16.305 -9.351 -27.315 1.00 104.47 344 LEU A O 1
ATOM 2234 N N . GLU A 1 296 ? -15.577 -10.410 -29.171 1.00 102.58 345 GLU A N 1
ATOM 2235 C CA . GLU A 1 296 ? -16.225 -9.483 -30.089 1.00 106.79 345 GLU A CA 1
ATOM 2236 C C . GLU A 1 296 ? -17.271 -10.194 -30.967 1.00 108.23 345 GLU A C 1
ATOM 2237 O O . GLU A 1 296 ? -16.937 -11.090 -31.757 1.00 106.47 345 GLU A O 1
ATOM 2239 N N . ASP A 1 297 ? -18.534 -9.800 -30.781 1.00 111.47 346 ASP A N 1
ATOM 2240 C CA . ASP A 1 297 ? -19.658 -10.193 -31.638 1.00 113.87 346 ASP A CA 1
ATOM 2241 C C . ASP A 1 297 ? -19.684 -11.673 -32.056 1.00 111.36 346 ASP A C 1
ATOM 2242 O O . ASP A 1 297 ? -19.586 -11.998 -33.243 1.00 111.71 346 ASP A O 1
ATOM 2247 N N . GLY A 1 298 ? -19.804 -12.564 -31.077 1.00 109.09 347 GLY A N 1
ATOM 2248 C CA . GLY A 1 298 ? -20.032 -13.979 -31.368 1.00 107.20 347 GLY A CA 1
ATOM 2249 C C . GLY A 1 298 ? -18.842 -14.852 -31.762 1.00 103.50 347 GLY A C 1
ATOM 2250 O O . GLY A 1 298 ? -19.036 -15.981 -32.224 1.00 102.72 347 GLY A O 1
ATOM 2251 N N . PHE A 1 299 ? -17.619 -14.353 -31.584 1.00 101.24 348 PHE A N 1
ATOM 2252 C CA . PHE A 1 299 ? -16.407 -15.161 -31.748 1.00 97.30 348 PHE A CA 1
ATOM 2253 C C . PHE A 1 299 ? -15.366 -14.639 -30.764 1.00 95.09 348 PHE A C 1
ATOM 2254 O O . PHE A 1 299 ? -15.403 -13.470 -30.373 1.00 97.01 348 PHE A O 1
ATOM 2262 N N . TYR A 1 300 ? -14.452 -15.500 -30.335 1.00 91.02 349 TYR A N 1
ATOM 2263 C CA . TYR A 1 300 ? -13.372 -15.049 -29.474 1.00 88.49 349 TYR A CA 1
ATOM 2264 C C . TYR A 1 300 ? -12.229 -14.596 -30.358 1.00 87.21 349 TYR A C 1
ATOM 2265 O O . TYR A 1 300 ? -11.794 -15.333 -31.241 1.00 86.11 349 TYR A O 1
ATOM 2274 N N . GLU A 1 301 ? -11.771 -13.369 -30.144 1.00 87.18 350 GLU A N 1
ATOM 2275 C CA . GLU A 1 301 ? -10.701 -12.816 -30.967 1.00 86.17 350 GLU A CA 1
ATOM 2276 C C . GLU A 1 301 ? -9.362 -12.833 -30.231 1.00 82.87 350 GLU A C 1
ATOM 2277 O O . GLU A 1 301 ? -9.220 -12.287 -29.132 1.00 82.54 350 GLU A O 1
ATOM 2279 N N . VAL A 1 302 ? -8.390 -13.485 -30.856 1.00 80.14 351 VAL A N 1
ATOM 2280 C CA . VAL A 1 302 ? -7.034 -13.543 -30.348 1.00 77.33 351 VAL A CA 1
ATOM 2281 C C . VAL A 1 302 ? -6.231 -12.419 -30.981 1.00 78.82 351 VAL A C 1
ATOM 2282 O O . VAL A 1 302 ? -6.121 -12.338 -32.204 1.00 80.32 351 VAL A O 1
ATOM 2286 N N . ASP A 1 303 ? -5.685 -11.546 -30.143 1.00 78.61 352 ASP A N 1
ATOM 2287 C CA . ASP A 1 303 ? -4.815 -10.478 -30.600 1.00 79.60 352 ASP A CA 1
ATOM 2288 C C . ASP A 1 303 ? -3.347 -10.877 -30.457 1.00 76.85 352 ASP A C 1
ATOM 2289 O O . ASP A 1 303 ? -2.697 -10.549 -29.466 1.00 75.85 352 ASP A O 1
ATOM 2294 N N . TYR A 1 304 ? -2.832 -11.575 -31.462 1.00 75.45 353 TYR A N 1
ATOM 2295 C CA . TYR A 1 304 ? -1.455 -12.044 -31.471 1.00 73.19 353 TYR A CA 1
ATOM 2296 C C . TYR A 1 304 ? -0.379 -10.979 -31.296 1.00 74.19 353 TYR A C 1
ATOM 2297 O O . TYR A 1 304 ? 0.793 -11.316 -31.143 1.00 73.13 353 TYR A O 1
ATOM 2306 N N . ASN A 1 305 ? -0.761 -9.704 -31.315 1.00 76.48 354 ASN A N 1
ATOM 2307 C CA . ASN A 1 305 ? 0.178 -8.630 -30.959 1.00 77.25 354 ASN A CA 1
ATOM 2308 C C . ASN A 1 305 ? 0.621 -8.719 -29.501 1.00 74.66 354 ASN A C 1
ATOM 2309 O O . ASN A 1 305 ? 1.692 -8.236 -29.146 1.00 75.11 354 ASN A O 1
ATOM 2314 N N . SER A 1 306 ? -0.213 -9.338 -28.668 1.00 71.89 355 SER A N 1
ATOM 2315 C CA . SER A 1 306 ? 0.071 -9.481 -27.245 1.00 69.05 355 SER A CA 1
ATOM 2316 C C . SER A 1 306 ? 0.594 -10.868 -26.903 1.00 65.05 355 SER A C 1
ATOM 2317 O O . SER A 1 306 ? 0.800 -11.178 -25.732 1.00 63.44 355 SER A O 1
ATOM 2320 N N . PHE A 1 307 ? 0.814 -11.700 -27.916 1.00 63.25 356 PHE A N 1
ATOM 2321 C CA . PHE A 1 307 ? 1.141 -13.100 -27.667 1.00 59.58 356 PHE A CA 1
ATOM 2322 C C . PHE A 1 307 ? 2.411 -13.253 -26.839 1.00 58.13 356 PHE A C 1
ATOM 2323 O O . PHE A 1 307 ? 2.433 -14.024 -25.893 1.00 56.09 356 PHE A O 1
ATOM 2331 N N . HIS A 1 308 ? 3.455 -12.514 -27.198 1.00 59.10 357 HIS A N 1
ATOM 2332 C CA . HIS A 1 308 ? 4.741 -12.648 -26.546 1.00 57.99 357 HIS A CA 1
ATOM 2333 C C . HIS A 1 308 ? 4.844 -11.714 -25.358 1.00 59.29 357 HIS A C 1
ATOM 2334 O O . HIS A 1 308 ? 5.754 -11.837 -24.544 1.00 59.09 357 HIS A O 1
ATOM 2341 N N . GLU A 1 309 ? 3.898 -10.792 -25.243 1.00 61.66 358 GLU A N 1
ATOM 2342 C CA . GLU A 1 309 ? 4.038 -9.674 -24.311 1.00 63.75 358 GLU A CA 1
ATOM 2343 C C . GLU A 1 309 ? 3.792 -10.074 -22.864 1.00 61.55 358 GLU A C 1
ATOM 2344 O O . GLU A 1 309 ? 2.885 -10.835 -22.571 1.00 60.05 358 GLU A O 1
ATOM 2350 N N . THR A 1 310 ? 4.624 -9.555 -21.972 1.00 61.75 359 THR A N 1
ATOM 2351 C CA . THR A 1 310 ? 4.494 -9.802 -20.540 1.00 60.58 359 THR A CA 1
ATOM 2352 C C . THR A 1 310 ? 4.473 -8.487 -19.786 1.00 62.67 359 THR A C 1
ATOM 2353 O O . THR A 1 310 ? 4.826 -7.449 -20.332 1.00 64.98 359 THR A O 1
ATOM 2357 N N . TYR A 1 311 ? 4.049 -8.530 -18.533 1.00 62.41 360 TYR A N 1
ATOM 2358 C CA . TYR A 1 311 ? 4.069 -7.346 -17.700 1.00 64.74 360 TYR A CA 1
ATOM 2359 C C . TYR A 1 311 ? 4.449 -7.695 -16.271 1.00 64.80 360 TYR A C 1
ATOM 2360 O O . TYR A 1 311 ? 4.198 -8.815 -15.818 1.00 63.32 360 TYR A O 1
ATOM 2369 N N . GLU A 1 312 ? 5.049 -6.737 -15.564 1.00 66.89 361 GLU A N 1
ATOM 2370 C CA . GLU A 1 312 ? 5.580 -6.986 -14.237 1.00 66.91 361 GLU A CA 1
ATOM 2371 C C . GLU A 1 312 ? 4.471 -6.944 -13.187 1.00 67.02 361 GLU A C 1
ATOM 2372 O O . GLU A 1 312 ? 3.597 -6.094 -13.269 1.00 69.25 361 GLU A O 1
ATOM 2378 N N . THR A 1 313 ? 4.480 -7.874 -12.234 1.00 65.36 362 THR A N 1
ATOM 2379 C CA . THR A 1 313 ? 3.578 -7.800 -11.066 1.00 66.50 362 THR A CA 1
ATOM 2380 C C . THR A 1 313 ? 4.300 -8.059 -9.778 1.00 66.16 362 THR A C 1
ATOM 2381 O O . THR A 1 313 ? 5.365 -8.697 -9.769 1.00 64.81 362 THR A O 1
ATOM 2385 N N . SER A 1 314 ? 3.689 -7.577 -8.691 1.00 67.51 363 SER A N 1
ATOM 2386 C CA . SER A 1 314 ? 4.228 -7.749 -7.358 1.00 67.44 363 SER A CA 1
ATOM 2387 C C . SER A 1 314 ? 4.453 -9.227 -7.146 1.00 65.01 363 SER A C 1
ATOM 2388 O O . SER A 1 314 ? 3.543 -10.034 -7.365 1.00 64.29 363 SER A O 1
ATOM 2391 N N . THR A 1 315 ? 5.675 -9.580 -6.757 1.00 63.91 364 THR A N 1
ATOM 2392 C CA . THR A 1 315 ? 6.063 -10.975 -6.650 1.00 61.39 364 THR A CA 1
ATOM 2393 C C . THR A 1 315 ? 7.179 -11.131 -5.633 1.00 61.59 364 THR A C 1
ATOM 2394 O O . THR A 1 315 ? 8.147 -10.348 -5.637 1.00 62.50 364 THR A O 1
ATOM 2398 N N . PRO A 1 316 ? 7.053 -12.146 -4.760 1.00 60.54 365 PRO A N 1
ATOM 2399 C CA . PRO A 1 316 ? 8.107 -12.443 -3.813 1.00 60.98 365 PRO A CA 1
ATOM 2400 C C . PRO A 1 316 ? 9.433 -12.688 -4.523 1.00 60.60 365 PRO A C 1
ATOM 2401 O O . PRO A 1 316 ? 9.455 -13.184 -5.657 1.00 59.04 365 PRO A O 1
ATOM 2405 N N . SER A 1 317 ? 10.521 -12.318 -3.855 1.00 62.32 366 SER A N 1
ATOM 2406 C CA . SER A 1 317 ? 11.864 -12.550 -4.365 1.00 62.48 366 SER A CA 1
ATOM 2407 C C . SER A 1 317 ? 12.456 -13.847 -3.832 1.00 61.70 366 SER A C 1
ATOM 2408 O O . SER A 1 317 ? 13.578 -14.214 -4.196 1.00 61.93 366 SER A O 1
ATOM 2411 N N . LEU A 1 318 ? 11.711 -14.537 -2.974 1.00 61.38 367 LEU A N 1
ATOM 2412 C CA . LEU A 1 318 ? 12.219 -15.725 -2.307 1.00 61.00 367 LEU A CA 1
ATOM 2413 C C . LEU A 1 318 ? 12.014 -16.952 -3.169 1.00 59.07 367 LEU A C 1
ATOM 2414 O O . LEU A 1 318 ? 11.072 -17.005 -3.964 1.00 58.07 367 LEU A O 1
ATOM 2419 N N . SER A 1 319 ? 12.884 -17.945 -2.990 1.00 58.79 368 SER A N 1
ATOM 2420 C CA . SER A 1 319 ? 12.700 -19.266 -3.591 1.00 57.34 368 SER A CA 1
ATOM 2421 C C . SER A 1 319 ? 11.417 -19.898 -3.093 1.00 57.38 368 SER A C 1
ATOM 2422 O O . SER A 1 319 ? 11.011 -19.666 -1.951 1.00 58.86 368 SER A O 1
ATOM 2425 N N . ALA A 1 320 ? 10.778 -20.710 -3.931 1.00 56.21 369 ALA A N 1
ATOM 2426 C CA . ALA A 1 320 ? 9.532 -21.350 -3.508 1.00 56.12 369 ALA A CA 1
ATOM 2427 C C . ALA A 1 320 ? 9.702 -22.125 -2.197 1.00 57.17 369 ALA A C 1
ATOM 2428 O O . ALA A 1 320 ? 8.795 -22.136 -1.369 1.00 58.51 369 ALA A O 1
ATOM 2430 N N . LYS A 1 321 ? 10.864 -22.745 -2.011 1.00 56.99 370 LYS A N 1
ATOM 2431 C CA . LYS A 1 321 ? 11.141 -23.494 -0.804 1.00 58.47 370 LYS A CA 1
ATOM 2432 C C . LYS A 1 321 ? 11.035 -22.625 0.447 1.00 60.51 370 LYS A C 1
ATOM 2433 O O . LYS A 1 321 ? 10.400 -23.004 1.423 1.00 61.73 370 LYS A O 1
ATOM 2439 N N . GLU A 1 322 ? 11.644 -21.451 0.411 1.00 61.57 371 GLU A N 1
ATOM 2440 C CA . GLU A 1 322 ? 11.583 -20.550 1.544 1.00 63.83 371 GLU A CA 1
ATOM 2441 C C . GLU A 1 322 ? 10.166 -19.984 1.682 1.00 64.41 371 GLU A C 1
ATOM 2442 O O . GLU A 1 322 ? 9.698 -19.734 2.790 1.00 66.26 371 GLU A O 1
ATOM 2448 N N . LEU A 1 323 ? 9.466 -19.818 0.564 1.00 63.21 372 LEU A N 1
ATOM 2449 C CA . LEU A 1 323 ? 8.117 -19.302 0.619 1.00 63.86 372 LEU A CA 1
ATOM 2450 C C . LEU A 1 323 ? 7.246 -20.266 1.390 1.00 65.04 372 LEU A C 1
ATOM 2451 O O . LEU A 1 323 ? 6.497 -19.879 2.283 1.00 66.70 372 LEU A O 1
ATOM 2456 N N . ALA A 1 324 ? 7.359 -21.536 1.036 1.00 64.98 373 ALA A N 1
ATOM 2457 C CA . ALA A 1 324 ? 6.624 -22.578 1.701 1.00 66.66 373 ALA A CA 1
ATOM 2458 C C . ALA A 1 324 ? 6.956 -22.562 3.183 1.00 69.84 373 ALA A C 1
ATOM 2459 O O . ALA A 1 324 ? 6.061 -22.454 4.008 1.00 71.42 373 ALA A O 1
ATOM 2461 N N . GLU A 1 325 ? 8.245 -22.618 3.512 1.00 71.65 374 GLU A N 1
ATOM 2462 C CA . GLU A 1 325 ? 8.692 -22.667 4.902 1.00 75.37 374 GLU A CA 1
ATOM 2463 C C . GLU A 1 325 ? 8.114 -21.543 5.734 1.00 77.84 374 GLU A C 1
ATOM 2464 O O . GLU A 1 325 ? 7.742 -21.743 6.887 1.00 80.24 374 GLU A O 1
ATOM 2470 N N . LEU A 1 326 ? 8.052 -20.357 5.144 1.00 78.40 375 LEU A N 1
ATOM 2471 C CA . LEU A 1 326 ? 7.557 -19.180 5.833 1.00 81.17 375 LEU A CA 1
ATOM 2472 C C . LEU A 1 326 ? 6.053 -19.245 6.004 1.00 83.13 375 LEU A C 1
ATOM 2473 O O . LEU A 1 326 ? 5.523 -18.787 7.016 1.00 85.52 375 LEU A O 1
ATOM 2478 N N . ALA A 1 327 ? 5.374 -19.810 5.009 1.00 83.10 376 ALA A N 1
ATOM 2479 C CA . ALA A 1 327 ? 3.934 -20.026 5.073 1.00 85.42 376 ALA A CA 1
ATOM 2480 C C . ALA A 1 327 ? 3.536 -21.123 6.086 1.00 88.30 376 ALA A C 1
ATOM 2481 O O . ALA A 1 327 ? 2.583 -20.953 6.850 1.00 90.24 376 ALA A O 1
ATOM 2483 N N . ASN A 1 328 ? 4.275 -22.233 6.101 1.00 89.69 377 ASN A N 1
ATOM 2484 C CA . ASN A 1 328 ? 4.014 -23.326 7.039 1.00 93.55 377 ASN A CA 1
ATOM 2485 C C . ASN A 1 328 ? 4.184 -22.891 8.484 1.00 97.60 377 ASN A C 1
ATOM 2486 O O . ASN A 1 328 ? 3.499 -23.401 9.364 1.00 100.00 377 ASN A O 1
ATOM 2491 N N . ARG A 1 329 ? 5.102 -21.957 8.724 1.00 99.68 378 ARG A N 1
ATOM 2492 C CA . ARG A 1 329 ? 5.287 -21.367 10.054 1.00 104.18 378 ARG A CA 1
ATOM 2493 C C . ARG A 1 329 ? 4.210 -20.338 10.409 1.00 106.73 378 ARG A C 1
ATOM 2494 O O . ARG A 1 329 ? 3.878 -20.173 11.586 1.00 109.47 378 ARG A O 1
ATOM 2502 N N . ALA A 1 330 ? 3.684 -19.647 9.392 1.00 106.61 379 ALA A N 1
ATOM 2503 C CA . ALA A 1 330 ? 2.580 -18.690 9.554 1.00 109.36 379 ALA A CA 1
ATOM 2504 C C . ALA A 1 330 ? 1.314 -19.409 10.016 1.00 111.86 379 ALA A C 1
ATOM 2505 O O . ALA A 1 330 ? 0.680 -19.001 10.997 1.00 114.73 379 ALA A O 1
ATOM 2507 N N . GLU A 1 331 ? 0.966 -20.476 9.292 1.00 111.48 380 GLU A N 1
ATOM 2508 C CA . GLU A 1 331 ? -0.079 -21.427 9.679 1.00 113.94 380 GLU A CA 1
ATOM 2509 C C . GLU A 1 331 ? 0.164 -21.999 11.090 1.00 117.04 380 GLU A C 1
ATOM 2510 O O . GLU A 1 331 ? -0.754 -22.054 11.913 1.00 119.89 380 GLU A O 1
ATOM 2516 N N . SER A 1 332 ? 1.408 -22.394 11.365 1.00 117.05 381 SER A N 1
ATOM 2517 C CA . SER A 1 332 ? 1.787 -23.028 12.632 1.00 120.01 381 SER A CA 1
ATOM 2518 C C . SER A 1 332 ? 1.822 -22.091 13.863 1.00 123.40 381 SER A C 1
ATOM 2519 O O . SER A 1 332 ? 2.037 -22.553 14.993 1.00 126.03 381 SER A O 1
ATOM 2522 N N . ASN A 1 333 ? 1.607 -20.789 13.653 1.00 123.76 382 ASN A N 1
ATOM 2523 C CA . ASN A 1 333 ? 1.615 -19.811 14.757 1.00 126.94 382 ASN A CA 1
ATOM 2524 C C . ASN A 1 333 ? 0.222 -19.588 15.358 1.00 129.75 382 ASN A C 1
ATOM 2525 O O . ASN A 1 333 ? -0.730 -20.317 15.052 1.00 129.71 382 ASN A O 1
#

Secondary structure (DSSP, 8-state):
---SB-TTS-B---------THHHHHTHHHHHHHS-HHHHHHHHHHHHHHHHHHHHHHHHHHHHHHTTTT-SS-SS---SBS---STTHHHHHHHHHHS----SSS-B-TT-HHHHHHHHHHHHHHHHHHHHHHHHHHHHHH-GGGGGGGEEE-S-EEEEEETTEEEEEEEEEE-SSS-EEEEEEEEEEE--EE-TTS-EETT-EEEE-SSTTTTTTS---SS-EEEEEE--TTSTTTT--TTTGGG---EEEEEEEEEESSS--EEEEEEEEEGGGEEETEEEPP-EEEETTEEEE-GGGSS-EEE-----S-HHHHHHHHHHHHT-

Organism: Mus musculus (NCBI:txid10090)

Solvent-accessible surface area: 20300 Å² total; per-residue (Å²): 166,135,42,62,4,115,70,101,2,134,65,44,60,184,154,54,157,63,99,102,82,76,148,101,127,121,79,74,82,67,37,14,16,113,66,70,104,79,29,17,115,110,55,33,96,106,35,43,51,82,28,35,103,126,18,6,112,45,12,108,87,36,4,156,128,60,44,31,69,102,64,100,104,65,116,108,78,56,42,10,4,60,65,37,144,25,75,98,19,5,60,79,6,0,44,6,17,16,52,104,92,43,164,47,144,55,71,54,59,146,74,14,116,38,7,72,111,16,68,49,87,1,45,89,86,7,71,107,19,68,60,71,26,90,30,6,36,131,47,12,121,22,36,26,133,118,14,23,140,29,10,36,21,0,45,58,0,0,0,2,56,106,151,54,111,4,6,2,4,1,6,0,0,7,91,122,157,44,79,15,65,136,3,31,2,86,0,42,10,5,62,46,91,122,34,120,155,43,112,114,52,83,84,35,94,63,80,3,59,13,11,157,180,101,18,102,17,176,26,165,12,79,29,16,56,56,10,41,4,78,6,52,130,150,9,50,1,44,114,13,21,91,91,93,7,104,92,42,80,10,11,0,9,0,16,0,45,3,59,21,88,98,49,63,87,81,3,63,4,75,2,0,0,47,31,89,27,9,43,17,4,64,100,14,29,95,10,80,77,120,60,148,65,170,150,46,41,64,83,138,16,3,81,96,28,87,124,31,116,25,41,60,60,9,5,69,92,38,31,81,85,56,96,158,74,155,94,121

Foldseek 3Di:
DDDQAAQQGDGPDDDPPPVPPVVCVVPVLVVQLVDDVVSLVVVLVVLVQVLLVVLLVVLVVVQVVVPVQVDLDDDPDDTQWNDDPDSCSSSVVSCCQLVVVVPPNTDGDDPDPSSVVSSVVRNVVSCVSVCSSVVSVCCSVPPCQVQLVQKHKAQFWEWFDDPLFTKIKIKIAGNDQFFFAQKFKWKWKWDWDADPVGDTDHTDTDTADQQVVPCPRRDRHDGMDMTIGTQDPPGPQQQPFLVCLVVDWMKMKMKMWGAGVPPRDIYIHIGMHTSVRYHYQKAQDDQWDDDDPDIGGNCVRRNPMGGHDGDRGGRNVSVVVVVVVVVD

Nearest PDB structures (foldseek):
  4kfm-assembly1_A  TM=9.931E-01  e=6.158E-66  Mus musculus
  6m84-assembly1_A  TM=9.824E-01  e=1.445E-48  Gallus gallus
  5kuk-assembly1_A  TM=9.833E-01  e=1.841E-48  Gallus gallus
  3spi-assembly1_A  TM=9.710E-01  e=5.157E-49  Gallus gallus
  3sph-assembly1_A  TM=9.709E-01  e=1.005E-47  Gallus gallus

Radius of gyration: 32.08 Å; Cα contacts (8 Å, |Δi|>4): 501; chains: 1; bounding box: 53×56×112 Å

InterPro domains:
  IPR003275 Potassium channel, inwardly rectifying, Kir3.2 [PR01328] (3-17)
  IPR003275 Potassium channel, inwardly rectifying, Kir3.2 [PR01328] (30-50)
  IPR003275 Potassium channel, inwardly rectifying, Kir3.2 [PR01328] (294-302)
  IPR003275 Potassium channel, inwardly rectifying, Kir3.2 [PR01328] (375-388)
  IPR003275 Potassium channel, inwardly rectifying, Kir3.2 [PR01328] (390-399)
  IPR003275 Potassium channel, inwardly rectifying, Kir3.2 [PR01328] (402-419)
  IPR013518 Potassium channel, inwardly rectifying, Kir, cytoplasmic [G3DSA:2.60.40.1400] (57-371)
  IPR014756 Immunoglobulin E-set [SSF81296] (180-376)
  IPR016449 Potassium channel, inwardly rectifying, Kir [PIRSF005465] (40-406)
  IPR016449 Potassium channel, inwardly rectifying, Kir [PR0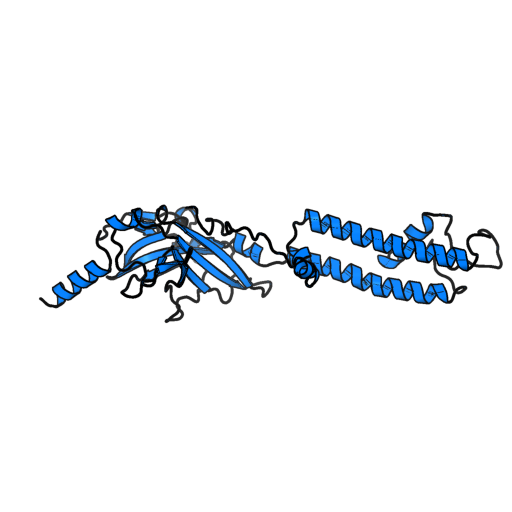1320] (91-117)
  IPR016449 Potassium channel, inwardly rectifying, Kir [PR01320] (144-166)
  IPR016449 Potassium channel, inwardly rectifying, Kir [PR01320] (273-291)
  IPR016449 Potassium channel, inwardly rectifying, Kir [PR01320] (304-324)
  IPR016449 Potassium channel, inwardly rectifying, Kir [PR01320] (325-342)
  IPR016449 Potassium channel, inwardly rectifying, Kir [PR01320] (349-363)
  IPR016449 Potassium channel, inwardly rectifying, Kir [PTHR11767] (30-378)
  IPR040445 Potassium channel, inwardly rectifying, transmembrane domain [PF01007] (59-198)
  IPR041647 Inward rectifier potassium channel, C-terminal [PF17655] (205-374)

CATH classification: 2.60.40.1400 (+1 more: 1.10.287.70)

GO terms:
  GO:0015467 G-protein activated inward rectifier potassium channel activity (F, IDA)
  GO:1902937 inward rectifier potassium channel complex (C, IDA)
  GO:0016020 membrane (C, EXP)
  GO:0005267 potassium channel activity (F, IDA)
  GO:0046676 negative regulation of insulin secretion (P, TAS)
  GO:0099508 voltage-gated monoatomic ion channel activity involved in regulation of presynaptic membrane potential (F, IMP)
  GO:0098688 parallel fiber to Purkinje cell synapse (C, IDA)
  GO:0098793 presynapse (C, IDA)
  GO:0098794 postsynapse (C, IDA)
  GO:0042734 presynaptic membrane (C, IDA)
  GO:0099508 voltage-gated monoatomic ion channel activity involved in regulation of presynaptic membrane potential (F, IDA)
  GO:0005242 inward rectifier potassium channel activity (F, IDA)
  GO:0016020 membrane (C, IDA)

B-factor: mean 100.83, std 59.1, range [42.08, 289.75]

Sequence (328 aa):
IQRYVRKDGKCNVHHGNVRETYRYLTDIFTTLVDLKWRFNLLIFVMVYTVTWLFFGMIWWLIAYIRGDMDHIEDPSWTPCVTNLNGFVSAFLFSIETETTIGYGYRVITDKCPEGIILLLIQSVLGSIVNAFMVGCMFVKISQPKKRAETLVFSTHAVISMRDGKLCLMFRVGDLRNSHIVEASIRAKLIKSKQTSEGEFIPLNQTDINVGYYTGDDRLFLVSPLIISHEINQQSPFWEISKAQLPKEELEIVVILEGMVEATGMTCQARSSYITSEILWGYRFTPVLTLEDGFYEVDYNSFHETYETSTPSLSAKELAELANRAESN